Protein AF-A0A5C8V1B6-F1 (afdb_monomer_lite)

Radius of gyration: 29.29 Å; chains: 1; bounding box: 66×51×84 Å

Foldseek 3Di:
DCVVPVDDPVVVVVVVPDPDDDDPPDDPPDDDLCNVVVVVVVVVVVVVPLDLVVVVVVVVVVPRPDDSVVSVVVSQLVPPDDPPPDPDDDDRPPPCPPPPDPDDDQDDPVVLVVLLLDDLVPDDPVSNVSNVVQCVDVLSVLVSVLSNLVVCLLCVQVPDDCPVDQSLVVVVVSLVCQCVVPDVVSVVVSVVCVVCVVVVSCSSPDNDDCVVVVVVVVVVVVCCDVPVDPPPPPDPPPPPDPDDPPPPPDPDDDDDDDDPDDDDDDDDDDDDDDDDDDDDDDD

Sequence (283 aa):
INRETGLARATVRKYAFAASFPRNGMREPQPSMLDPYLGHLHVRLDEGCENATQLWRELQGIGFAGTSKQVHRWLSERRAGLAGTTIRSSPAPTDTRVLTSTASPLASSKQLSWYLLREPEDLGPEAAAVVSRVLQDTEAAKVVDLGRRFCRIVRSHCGQQPSGKSDVPAFDQWLGEAQNCGVRIVESFAASLGQDRDAVRSALTLPWSSGQAEGQITRLKLLKRAMYGRTRCGCKRCSCQIRCAERSEMPVRPATTRPVQCVTSSGDSEQVSASTFATVRVE

Secondary structure (DSSP, 8-state):
-HHHH-S-HHHHHHHHT-SS----PPPP-PPPTTGGGHHHHHHHHHTT---HHHHHHHHHHTT--S-HHHHHHHHHTT-SS--TT-S-PPPP----------S-PPPPHHHHHHHHTS-GGG--HHHHHHHHHHTTSHHHHHHHHHHHHHHHHHHHHHHSS--S--SHHHHHHHHHHHHTSS-HHHHHHHHHHHHTHHHHHHHTT-S--SHHHHHHHHHHHHHHHHHS-------TT-TT-S-----------------------------------------

Structure (mmCIF, N/CA/C/O backbone):
data_AF-A0A5C8V1B6-F1
#
_entry.id   AF-A0A5C8V1B6-F1
#
loop_
_atom_site.group_PDB
_atom_site.id
_atom_site.type_symbol
_atom_site.label_atom_id
_atom_site.label_alt_id
_atom_site.label_comp_id
_atom_site.label_asym_id
_atom_site.label_entity_id
_atom_site.label_seq_id
_atom_site.pdbx_PDB_ins_code
_atom_site.Cartn_x
_atom_site.Cartn_y
_atom_site.Cartn_z
_atom_site.occupancy
_atom_site.B_iso_or_equiv
_atom_site.auth_seq_id
_atom_site.auth_comp_id
_atom_site.auth_asym_id
_atom_site.auth_atom_id
_atom_site.pdbx_PDB_model_num
ATOM 1 N N . ILE A 1 1 ? 16.300 33.764 21.849 1.00 70.38 1 ILE A N 1
ATOM 2 C CA . ILE A 1 1 ? 15.311 32.691 22.158 1.00 70.38 1 ILE A CA 1
ATOM 3 C C . ILE A 1 1 ? 14.353 32.403 20.991 1.00 70.38 1 ILE A C 1
ATOM 5 O O . ILE A 1 1 ? 14.711 31.562 20.195 1.00 70.38 1 ILE A O 1
ATOM 9 N N . ASN A 1 2 ? 13.194 33.063 20.801 1.00 72.00 2 ASN A N 1
ATOM 10 C CA . ASN A 1 2 ? 12.214 32.646 19.759 1.00 72.00 2 ASN A CA 1
ATOM 11 C C . ASN A 1 2 ? 12.777 32.698 18.316 1.00 72.00 2 ASN A C 1
ATOM 13 O O . ASN A 1 2 ? 12.564 31.782 17.533 1.00 72.00 2 ASN A O 1
ATOM 17 N N . ARG A 1 3 ? 13.568 33.729 17.981 1.00 73.06 3 ARG A N 1
ATOM 18 C CA . ARG A 1 3 ? 14.225 33.849 16.662 1.00 73.06 3 ARG A CA 1
ATOM 19 C C . ARG A 1 3 ? 15.339 32.823 16.419 1.00 73.06 3 ARG A C 1
ATOM 21 O O . ARG A 1 3 ? 15.624 32.525 15.272 1.00 73.06 3 ARG A O 1
ATOM 28 N N . GLU A 1 4 ? 15.946 32.295 17.478 1.00 80.62 4 GLU A N 1
ATOM 29 C CA . GLU A 1 4 ? 17.061 31.339 17.388 1.00 80.62 4 GLU A CA 1
ATOM 30 C C . GLU A 1 4 ? 16.576 29.890 17.479 1.00 80.62 4 GLU A C 1
ATOM 32 O O . GLU A 1 4 ? 17.130 29.015 16.830 1.00 80.62 4 GLU A O 1
ATOM 37 N N . THR A 1 5 ? 15.528 29.623 18.268 1.00 80.62 5 THR A N 1
ATOM 38 C CA . THR A 1 5 ? 14.985 28.271 18.459 1.00 80.62 5 THR A CA 1
ATOM 39 C C . THR A 1 5 ? 13.797 27.963 17.552 1.00 80.62 5 THR A C 1
ATOM 41 O O . THR A 1 5 ? 13.408 26.805 17.447 1.00 80.62 5 THR A O 1
ATOM 44 N N . GLY A 1 6 ? 13.171 28.973 16.936 1.00 87.25 6 GLY A N 1
ATOM 45 C CA . GLY A 1 6 ? 11.937 28.813 16.157 1.00 87.25 6 GLY A CA 1
ATOM 46 C C . GLY A 1 6 ? 10.726 28.363 16.989 1.00 87.25 6 GLY A C 1
ATOM 47 O O . GLY A 1 6 ? 9.701 27.977 16.430 1.00 87.25 6 GLY A O 1
ATOM 48 N N . LEU A 1 7 ? 10.833 28.380 18.325 1.00 85.94 7 LEU A N 1
ATOM 49 C CA . LEU A 1 7 ? 9.810 27.894 19.249 1.00 85.94 7 LEU A CA 1
ATOM 50 C C . LEU A 1 7 ? 9.138 29.045 20.000 1.00 85.94 7 LEU A C 1
ATOM 52 O O . LEU A 1 7 ? 9.787 29.964 20.509 1.00 85.94 7 LEU A O 1
ATOM 56 N N . ALA A 1 8 ? 7.819 28.931 20.174 1.00 87.88 8 ALA A N 1
ATOM 57 C CA . ALA A 1 8 ? 7.048 29.854 20.996 1.00 87.88 8 ALA A CA 1
ATOM 58 C C . ALA A 1 8 ? 7.601 29.922 22.433 1.00 87.88 8 ALA A C 1
ATOM 60 O O . ALA A 1 8 ? 7.966 28.907 23.030 1.00 87.88 8 ALA A O 1
ATOM 61 N N . ARG A 1 9 ? 7.597 31.124 23.028 1.00 84.31 9 ARG A N 1
ATOM 62 C CA . ARG A 1 9 ? 8.157 31.385 24.370 1.00 84.31 9 ARG A CA 1
ATOM 63 C C . ARG A 1 9 ? 7.589 30.456 25.455 1.00 84.31 9 ARG A C 1
ATOM 65 O O . ARG A 1 9 ? 8.329 30.046 26.344 1.00 84.31 9 ARG A O 1
ATOM 72 N N . ALA A 1 10 ? 6.305 30.100 25.367 1.00 84.06 10 ALA A N 1
ATOM 73 C CA . ALA A 1 10 ? 5.654 29.168 26.291 1.00 84.06 10 ALA A CA 1
ATOM 74 C C . ALA A 1 10 ? 6.234 27.745 26.202 1.00 84.06 10 ALA A C 1
ATOM 76 O O . ALA A 1 10 ? 6.469 27.110 27.227 1.00 84.06 10 ALA A O 1
ATOM 77 N N . THR A 1 11 ? 6.529 27.272 24.989 1.00 80.81 11 THR A N 1
ATOM 78 C CA . THR A 1 11 ? 7.147 25.962 24.742 1.00 80.81 11 THR A CA 1
ATOM 79 C C . THR A 1 11 ? 8.578 25.924 25.260 1.00 80.81 11 THR A C 1
ATOM 81 O O . THR A 1 11 ? 8.951 24.977 25.944 1.00 80.81 11 THR A O 1
ATOM 84 N N . VAL A 1 12 ? 9.356 26.986 25.014 1.00 84.88 12 VAL A N 1
ATOM 85 C CA . VAL A 1 12 ? 10.729 27.089 25.535 1.00 84.88 12 VAL A CA 1
ATOM 86 C C . VAL A 1 12 ? 10.733 27.062 27.059 1.00 84.88 12 VAL A C 1
ATOM 88 O O . VAL A 1 12 ? 11.503 26.318 27.651 1.00 84.88 12 VAL A O 1
ATOM 91 N N . ARG A 1 13 ? 9.832 27.814 27.704 1.00 85.31 13 ARG A N 1
ATOM 92 C CA . ARG A 1 13 ? 9.698 27.798 29.165 1.00 85.31 13 ARG A CA 1
ATOM 93 C C . ARG A 1 13 ? 9.323 26.403 29.671 1.00 85.31 13 ARG A C 1
ATOM 95 O O . ARG A 1 13 ? 9.957 25.905 30.590 1.00 85.31 13 ARG A O 1
ATOM 102 N N . LYS A 1 14 ? 8.341 25.749 29.043 1.00 82.38 14 LYS A N 1
ATOM 103 C CA . LYS A 1 14 ? 7.918 24.389 29.402 1.00 82.38 14 LYS A CA 1
ATOM 104 C C . LYS A 1 14 ? 9.073 23.386 29.330 1.00 82.38 14 LYS A C 1
ATOM 106 O O . LYS A 1 14 ? 9.179 22.549 30.213 1.00 82.38 14 LYS A O 1
ATOM 111 N N . TYR A 1 15 ? 9.914 23.462 28.299 1.00 84.44 15 TYR A N 1
ATOM 112 C CA . TYR A 1 15 ? 11.038 22.537 28.121 1.00 84.44 15 TYR A CA 1
ATOM 113 C C . TYR A 1 15 ? 12.236 22.874 29.009 1.00 84.44 15 TYR A C 1
ATOM 115 O O . TYR A 1 15 ? 12.863 21.961 29.525 1.00 84.44 15 TYR A O 1
ATOM 123 N N . ALA A 1 16 ? 12.515 24.158 29.251 1.00 85.38 16 ALA A N 1
ATOM 124 C CA . ALA A 1 16 ? 13.599 24.584 30.138 1.00 85.38 16 ALA A CA 1
ATOM 125 C C . ALA A 1 16 ? 13.378 24.158 31.599 1.00 85.38 16 ALA A C 1
ATOM 127 O O . ALA A 1 16 ? 14.337 23.891 32.311 1.00 85.38 16 ALA A O 1
ATOM 128 N N . PHE A 1 17 ? 12.117 24.085 32.036 1.00 84.06 17 PHE A N 1
ATOM 129 C CA . PHE A 1 17 ? 11.743 23.626 33.378 1.00 84.06 17 PHE A CA 1
ATOM 130 C C . PHE A 1 17 ? 11.344 22.142 33.430 1.00 84.06 17 PHE A C 1
ATOM 132 O O . PHE A 1 17 ? 10.923 21.663 34.482 1.00 84.06 17 PHE A O 1
ATOM 139 N N . ALA A 1 18 ? 11.438 21.401 32.321 1.00 81.94 18 ALA A N 1
ATOM 140 C CA . ALA A 1 18 ? 11.137 19.975 32.322 1.00 81.94 18 ALA A CA 1
ATOM 141 C C . ALA A 1 18 ? 12.348 19.189 32.846 1.00 81.94 18 ALA A C 1
ATOM 143 O O . ALA A 1 18 ? 13.419 19.226 32.248 1.00 81.94 18 ALA A O 1
ATOM 144 N N . ALA A 1 19 ? 12.168 18.447 33.942 1.00 79.25 19 ALA A N 1
ATOM 145 C CA . ALA A 1 19 ? 13.216 17.597 34.519 1.00 79.25 19 ALA A CA 1
ATOM 146 C C . ALA A 1 19 ? 13.595 16.399 33.621 1.00 79.25 19 ALA A C 1
ATOM 148 O O . ALA A 1 19 ? 14.639 15.781 33.806 1.00 79.25 19 ALA A O 1
ATOM 149 N N . SER A 1 20 ? 12.748 16.060 32.648 1.00 80.69 20 SER A N 1
ATOM 150 C CA . SER A 1 20 ? 12.964 14.987 31.680 1.00 80.69 20 SER A CA 1
ATOM 151 C C . SER A 1 20 ? 12.339 15.340 30.330 1.00 80.69 20 SER A C 1
ATOM 153 O O . SER A 1 20 ? 11.476 16.218 30.234 1.00 80.69 20 SER A O 1
ATOM 155 N N . PHE A 1 21 ? 12.782 14.663 29.265 1.00 76.12 21 PHE A N 1
ATOM 156 C CA . PHE A 1 21 ? 12.253 14.876 27.920 1.00 76.12 21 PHE A CA 1
ATOM 157 C C . PHE A 1 21 ? 10.736 14.615 27.899 1.00 76.12 21 PHE A C 1
ATOM 159 O O . PHE A 1 21 ? 10.313 13.483 28.161 1.00 76.12 21 PHE A O 1
ATOM 166 N N . PRO A 1 22 ? 9.896 15.616 27.574 1.00 67.50 22 PRO A N 1
ATOM 167 C CA . PRO A 1 22 ? 8.456 15.436 27.564 1.00 67.50 22 PRO A CA 1
ATOM 168 C C . PRO A 1 22 ? 8.070 14.585 26.353 1.00 67.50 22 PRO A C 1
ATOM 170 O O . PRO A 1 22 ? 7.822 15.099 25.261 1.00 67.50 22 PRO A O 1
ATOM 173 N N . ARG A 1 23 ? 8.003 13.263 26.540 1.00 62.62 23 ARG A N 1
ATOM 174 C CA . ARG A 1 23 ? 7.329 12.377 25.589 1.00 62.62 23 ARG A CA 1
ATOM 175 C C . ARG A 1 23 ? 5.891 12.871 25.467 1.00 62.62 23 ARG A C 1
ATOM 177 O O . ARG A 1 23 ? 5.240 13.119 26.481 1.00 62.62 23 ARG A O 1
ATOM 184 N N . ASN A 1 24 ? 5.389 13.018 24.243 1.00 60.06 24 ASN A N 1
ATOM 185 C CA . ASN A 1 24 ? 3.955 13.188 24.040 1.00 60.06 24 ASN A CA 1
ATOM 186 C C . ASN A 1 24 ? 3.280 11.941 24.619 1.00 60.06 24 ASN A C 1
ATOM 188 O O . ASN A 1 24 ? 3.304 10.882 23.994 1.00 60.06 24 ASN A O 1
ATOM 192 N N . GLY A 1 25 ? 2.768 12.049 25.846 1.00 57.28 25 GLY A N 1
ATOM 193 C CA . GLY A 1 25 ? 2.013 10.980 26.477 1.00 57.28 25 GLY A CA 1
ATOM 194 C C . GLY A 1 25 ? 0.832 10.618 25.588 1.00 57.28 25 GLY A C 1
ATOM 195 O O . GLY A 1 25 ? 0.257 11.490 24.924 1.00 57.28 25 GLY A O 1
ATOM 196 N N . MET A 1 26 ? 0.484 9.332 25.553 1.00 52.84 26 MET A N 1
ATOM 197 C CA . MET A 1 26 ? -0.806 8.912 25.020 1.00 52.84 26 MET A CA 1
ATOM 198 C C . MET A 1 26 ? -1.873 9.753 25.711 1.00 52.84 26 MET A C 1
ATOM 200 O O . MET A 1 26 ? -1.951 9.798 26.935 1.00 52.84 26 MET A O 1
ATOM 204 N N . ARG A 1 27 ? -2.631 10.503 24.915 1.00 53.62 27 ARG A N 1
ATOM 205 C CA . ARG A 1 27 ? -3.727 11.308 25.430 1.00 53.62 27 ARG A CA 1
ATOM 206 C C . ARG A 1 27 ? -4.740 10.331 26.007 1.00 53.62 27 ARG A C 1
ATOM 208 O O . ARG A 1 27 ? -5.206 9.468 25.264 1.00 53.62 27 ARG A O 1
ATOM 215 N N . GLU A 1 28 ? -5.039 10.449 27.297 1.00 55.00 28 GLU A N 1
ATOM 216 C CA . GLU A 1 28 ? -6.069 9.610 27.903 1.00 55.00 28 GLU A CA 1
ATOM 217 C C . GLU A 1 28 ? -7.371 9.764 27.103 1.00 55.00 28 GLU A C 1
ATOM 219 O O . GLU A 1 28 ? -7.712 10.901 26.725 1.00 55.00 28 GLU A O 1
ATOM 224 N N . PRO A 1 29 ? -8.057 8.648 26.780 1.00 58.41 29 PRO A N 1
ATOM 225 C CA . PRO A 1 29 ? -9.328 8.690 26.078 1.00 58.41 29 PRO A CA 1
ATOM 226 C C . PRO A 1 29 ? -10.259 9.637 26.826 1.00 58.41 29 PRO A C 1
ATOM 228 O O . PRO A 1 29 ? -10.583 9.422 27.989 1.00 58.41 29 PRO A O 1
ATOM 231 N N . GLN A 1 30 ? -10.631 10.737 26.179 1.00 64.12 30 GLN A N 1
ATOM 232 C CA . GLN A 1 30 ? -11.603 11.645 26.766 1.00 64.12 30 GLN A CA 1
ATOM 233 C C . GLN A 1 30 ? -12.962 10.952 26.773 1.00 64.12 30 GLN A C 1
ATOM 235 O O . GLN A 1 30 ? -13.267 10.265 25.788 1.00 64.12 30 GLN A O 1
ATOM 240 N N . PRO A 1 31 ? -13.770 11.153 27.827 1.00 69.81 31 PRO A N 1
ATOM 241 C CA . PRO A 1 31 ? -15.084 10.552 27.893 1.00 69.81 31 PRO A CA 1
ATOM 242 C C . PRO A 1 31 ? -15.884 10.954 26.654 1.00 69.81 31 PRO A C 1
ATOM 244 O O . PRO A 1 31 ? -15.976 12.133 26.292 1.00 69.81 31 PRO A O 1
ATOM 247 N N . SER A 1 32 ? -16.382 9.957 25.933 1.00 75.25 32 SER A N 1
ATOM 248 C CA . SER A 1 32 ? -17.138 10.172 24.712 1.00 75.25 32 SER A CA 1
ATOM 249 C C . SER A 1 32 ? -18.593 10.493 25.058 1.00 75.25 32 SER A C 1
ATOM 251 O O . SER A 1 32 ? -19.124 10.041 26.067 1.00 75.25 32 SER A O 1
ATOM 253 N N . MET A 1 33 ? -19.298 11.227 24.190 1.00 81.12 33 MET A N 1
ATOM 254 C CA . MET A 1 33 ? -20.746 11.465 24.353 1.00 81.12 33 MET A CA 1
ATOM 255 C C . MET A 1 33 ? -21.577 10.169 24.424 1.00 81.12 33 MET A C 1
ATOM 257 O O . MET A 1 33 ? -22.755 10.216 24.765 1.00 81.12 33 MET A O 1
ATOM 261 N N . LEU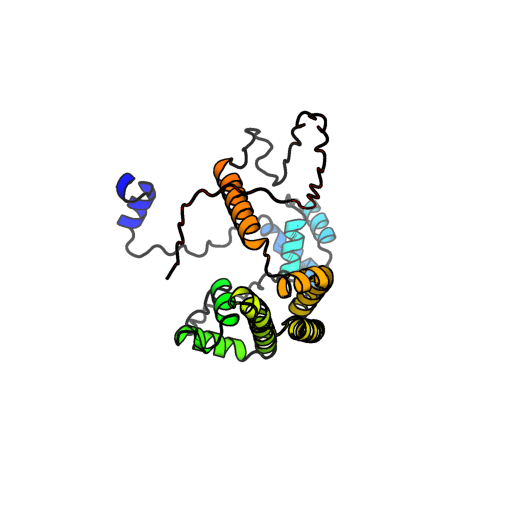 A 1 34 ? -20.987 9.038 24.031 1.00 84.06 34 LEU A N 1
ATOM 262 C CA . LEU A 1 34 ? -21.609 7.722 24.042 1.00 84.06 34 LEU A CA 1
ATOM 263 C C . LEU A 1 34 ? -21.475 7.030 25.410 1.00 84.06 34 LEU A C 1
ATOM 265 O O . LEU A 1 34 ? -22.230 6.102 25.677 1.00 84.06 34 LEU A O 1
ATOM 269 N N . ASP A 1 35 ? -20.555 7.483 26.269 1.00 82.81 35 ASP A N 1
ATOM 270 C CA . ASP A 1 35 ? -20.200 6.817 27.529 1.00 82.81 35 ASP A CA 1
ATOM 271 C C . ASP A 1 35 ? -21.383 6.667 28.499 1.00 82.81 35 ASP A C 1
ATOM 273 O O . ASP A 1 35 ? -21.560 5.568 29.028 1.00 82.81 35 ASP A O 1
ATOM 277 N N . PRO A 1 36 ? -22.264 7.676 28.675 1.00 86.88 36 PRO A N 1
ATOM 278 C CA . PRO A 1 36 ? -23.451 7.534 29.524 1.00 86.88 36 PRO A CA 1
ATOM 279 C C . PRO A 1 36 ? -24.455 6.484 29.026 1.00 86.88 36 PRO A C 1
ATOM 281 O O . PRO A 1 36 ? -25.283 6.009 29.795 1.00 86.88 36 PRO A O 1
ATOM 284 N N . TYR A 1 37 ? -24.391 6.120 27.743 1.00 87.12 37 TYR A N 1
ATOM 285 C CA . TYR A 1 37 ? -25.340 5.225 27.079 1.00 87.12 37 TYR A CA 1
ATOM 286 C C . TYR A 1 37 ? -24.771 3.820 26.833 1.00 87.12 37 TYR A C 1
ATOM 288 O O . TYR A 1 37 ? -25.447 2.970 26.250 1.00 87.12 37 TYR A O 1
ATOM 296 N N . LEU A 1 38 ? -23.536 3.559 27.277 1.00 85.00 38 LEU A N 1
ATOM 297 C CA . LEU A 1 38 ? -22.867 2.270 27.091 1.00 85.00 38 LEU A CA 1
ATOM 298 C C . LEU A 1 38 ? -23.620 1.115 27.752 1.00 85.00 38 LEU A C 1
ATOM 300 O O . LEU A 1 38 ? -23.688 0.047 27.157 1.00 85.00 38 LEU A O 1
ATOM 304 N N . GLY A 1 39 ? -24.233 1.340 28.918 1.00 85.38 39 GLY A N 1
ATOM 305 C CA . GLY A 1 39 ? -25.008 0.309 29.614 1.00 85.38 39 GLY A CA 1
ATOM 306 C C . GLY A 1 39 ? -26.176 -0.219 28.775 1.00 85.38 39 GLY A C 1
ATOM 307 O O . GLY A 1 39 ? -26.320 -1.427 28.622 1.00 85.38 39 GLY A O 1
ATOM 308 N N . HIS A 1 40 ? -26.951 0.677 28.147 1.00 86.25 40 HIS A N 1
ATOM 309 C CA . HIS A 1 40 ? -28.041 0.287 27.236 1.00 86.25 40 HIS A CA 1
ATOM 310 C C . HIS A 1 40 ? -27.509 -0.482 26.026 1.00 86.25 40 HIS A C 1
ATOM 312 O O . HIS A 1 40 ? -28.057 -1.506 25.631 1.00 86.25 40 HIS A O 1
ATOM 318 N N . LEU A 1 41 ? -26.406 -0.006 25.448 1.00 87.31 41 LEU A N 1
ATOM 319 C CA . LEU A 1 41 ? -25.795 -0.645 24.288 1.00 87.31 41 LEU A CA 1
ATOM 320 C C . LEU A 1 41 ? -25.235 -2.041 24.594 1.00 87.31 41 LEU A C 1
ATOM 322 O O . LEU A 1 41 ? -25.313 -2.908 23.729 1.00 87.31 41 LEU A O 1
ATOM 326 N N . HIS A 1 42 ? -24.682 -2.266 25.790 1.00 87.50 42 HIS A N 1
ATOM 327 C CA . HIS A 1 42 ? -24.212 -3.588 26.218 1.00 87.50 42 HIS A CA 1
ATOM 328 C C . HIS A 1 42 ? -25.367 -4.569 26.380 1.00 87.50 42 HIS A C 1
ATOM 330 O O . HIS A 1 42 ? -25.314 -5.633 25.778 1.00 87.50 42 HIS A O 1
ATOM 336 N N . VAL A 1 43 ? -26.446 -4.174 27.062 1.00 88.19 43 VAL A N 1
ATOM 337 C CA . VAL A 1 43 ? -27.638 -5.027 27.219 1.00 88.19 43 VAL A CA 1
ATOM 338 C C . VAL A 1 43 ? -28.206 -5.440 25.859 1.00 88.19 43 VAL A C 1
ATOM 340 O O . VAL A 1 43 ? -28.455 -6.615 25.616 1.00 88.19 43 VAL A O 1
ATOM 343 N N . ARG A 1 44 ? -28.340 -4.496 24.919 1.00 87.38 44 ARG A N 1
ATOM 344 C CA . ARG A 1 44 ? -28.862 -4.800 23.576 1.00 87.38 44 ARG A CA 1
ATOM 345 C C . ARG A 1 44 ? -27.915 -5.675 22.752 1.00 87.38 44 ARG A C 1
ATOM 347 O O . ARG A 1 44 ? -28.378 -6.432 21.900 1.00 87.38 44 ARG A O 1
ATOM 354 N N . LEU A 1 45 ? -26.605 -5.571 22.976 1.00 85.25 45 LEU A N 1
ATOM 355 C CA . LEU A 1 45 ? -25.621 -6.438 22.332 1.00 85.25 45 LEU A CA 1
ATOM 356 C C . LEU A 1 45 ? -25.710 -7.872 22.872 1.00 85.25 45 LEU A C 1
ATOM 358 O O . LEU A 1 45 ? -25.674 -8.805 22.074 1.00 85.25 45 LEU A O 1
ATOM 362 N N . ASP A 1 46 ? -25.898 -8.033 24.183 1.00 82.50 46 ASP A N 1
ATOM 363 C CA . ASP A 1 46 ? -26.094 -9.338 24.829 1.00 82.50 46 ASP A CA 1
ATOM 364 C C . ASP A 1 46 ? -27.418 -9.997 24.393 1.00 82.50 46 ASP A C 1
ATOM 366 O O . ASP A 1 46 ? -27.499 -11.215 24.254 1.00 82.50 46 ASP A O 1
ATOM 370 N N . GLU A 1 47 ? -28.436 -9.194 24.070 1.00 86.38 47 GLU A N 1
ATOM 371 C CA . GLU A 1 47 ? -29.686 -9.635 23.430 1.00 86.38 47 GLU A CA 1
ATOM 372 C C . GLU A 1 47 ? -29.535 -9.969 21.928 1.00 86.38 47 GLU A C 1
ATOM 374 O O . GLU A 1 47 ? -30.503 -10.370 21.279 1.00 86.38 47 GLU A O 1
ATOM 379 N N . GLY A 1 48 ? -28.343 -9.795 21.343 1.00 81.44 48 GLY A N 1
ATOM 380 C CA . GLY A 1 48 ? -28.051 -10.121 19.942 1.00 81.44 48 GLY A CA 1
ATOM 381 C C . GLY A 1 48 ? -28.424 -9.036 18.924 1.00 81.44 48 GLY A C 1
ATOM 382 O O . GLY A 1 48 ? -28.499 -9.305 17.722 1.00 81.44 48 GLY A O 1
ATOM 383 N N . CYS A 1 49 ? -28.662 -7.792 19.349 1.00 78.31 49 CYS A N 1
ATOM 384 C CA . CYS A 1 49 ? -28.983 -6.703 18.425 1.00 78.31 49 CYS A CA 1
ATOM 385 C C . CYS A 1 49 ? -27.729 -6.172 17.707 1.00 78.31 49 CYS A C 1
ATOM 387 O O . CYS A 1 49 ? -27.033 -5.283 18.193 1.00 78.31 49 CYS A O 1
ATOM 389 N N . GLU A 1 50 ? -27.480 -6.640 16.481 1.00 77.25 50 GLU A N 1
ATOM 390 C CA . GLU A 1 50 ? -26.336 -6.199 15.658 1.00 77.25 50 GLU A CA 1
ATOM 391 C C . GLU A 1 50 ? -26.646 -5.025 14.703 1.00 77.25 50 GLU A C 1
ATOM 393 O O . GLU A 1 50 ? -25.792 -4.581 13.915 1.00 77.25 50 GLU A O 1
ATOM 398 N N . ASN A 1 51 ? -27.873 -4.496 14.742 1.00 85.75 51 ASN A N 1
ATOM 399 C CA . ASN A 1 51 ? -28.300 -3.403 13.873 1.00 85.75 51 ASN A CA 1
ATOM 400 C C . ASN A 1 51 ? -28.000 -2.030 14.496 1.00 85.75 51 ASN A C 1
ATOM 402 O O . ASN A 1 51 ? -28.769 -1.480 15.284 1.00 85.75 51 ASN A O 1
ATOM 406 N N . ALA A 1 52 ? -26.894 -1.420 14.072 1.00 85.44 52 ALA A N 1
ATOM 407 C CA . ALA A 1 52 ? -26.447 -0.131 14.598 1.00 85.44 52 ALA A CA 1
ATOM 408 C C . ALA A 1 52 ? -27.399 1.050 14.300 1.00 85.44 52 ALA A C 1
ATOM 410 O O . ALA A 1 52 ? -27.391 2.040 15.033 1.00 85.44 52 ALA A O 1
ATOM 411 N N . THR A 1 53 ? -28.234 0.971 13.255 1.00 87.19 53 THR A N 1
ATOM 412 C CA . THR A 1 53 ? -29.236 2.019 12.975 1.00 87.19 53 THR A CA 1
ATOM 413 C C . THR A 1 53 ? -30.404 1.937 13.952 1.00 87.19 53 THR A C 1
ATOM 415 O O . THR A 1 53 ? -30.912 2.970 14.386 1.00 87.19 53 THR A O 1
ATOM 418 N N . GLN A 1 54 ? -30.803 0.722 14.326 1.00 88.31 54 GLN A N 1
ATOM 419 C CA . GLN A 1 54 ? -31.833 0.491 15.333 1.00 88.31 54 GLN A CA 1
ATOM 420 C C . GLN A 1 54 ? -31.375 0.987 16.710 1.00 88.31 54 GLN A C 1
ATOM 422 O O . GLN A 1 54 ? -32.063 1.811 17.309 1.00 88.31 54 GLN A O 1
ATOM 427 N N . LEU A 1 55 ? -30.166 0.606 17.138 1.00 88.88 55 LEU A N 1
ATOM 428 C CA . LEU A 1 55 ? -29.568 1.075 18.394 1.00 88.88 55 LEU A CA 1
ATOM 429 C C . LEU A 1 55 ? -29.475 2.605 18.457 1.00 88.88 55 LEU A C 1
ATOM 431 O O . LEU A 1 55 ? -29.759 3.208 19.484 1.00 88.88 55 LEU A O 1
ATOM 435 N N . TRP A 1 56 ? -29.129 3.265 17.347 1.00 91.31 56 TRP A N 1
ATOM 436 C CA . TRP A 1 56 ? -29.087 4.727 17.309 1.00 91.31 56 TRP A CA 1
ATOM 437 C C . TRP A 1 56 ? -30.466 5.377 17.507 1.00 91.31 56 TRP A C 1
ATOM 439 O O . TRP A 1 56 ? -30.550 6.382 18.208 1.00 91.31 56 TRP A O 1
ATOM 449 N N . ARG A 1 57 ? -31.545 4.818 16.937 1.00 89.44 57 ARG A N 1
ATOM 450 C CA . ARG A 1 57 ? -32.909 5.343 17.148 1.00 89.44 57 ARG A CA 1
ATOM 451 C C . ARG A 1 57 ? -33.377 5.154 18.589 1.00 89.44 57 ARG A C 1
ATOM 453 O O . ARG A 1 57 ? -33.984 6.061 19.145 1.00 89.44 57 ARG A O 1
ATOM 460 N N . GLU A 1 58 ? -33.063 4.011 19.191 1.00 89.94 58 GLU A N 1
ATOM 461 C CA . GLU A 1 58 ? -33.354 3.747 20.604 1.00 89.94 58 GLU A CA 1
ATOM 462 C C . GLU A 1 58 ? -32.622 4.746 21.505 1.00 89.94 58 GLU A C 1
ATOM 464 O O . GLU A 1 58 ? -33.237 5.387 22.353 1.00 89.94 58 GLU A O 1
ATOM 469 N N . LEU A 1 59 ? -31.332 4.976 21.247 1.00 90.12 59 LEU A N 1
ATOM 470 C CA . LEU A 1 59 ? -30.549 5.969 21.976 1.00 90.12 59 LEU A CA 1
ATOM 471 C C . LEU A 1 59 ? -31.086 7.394 21.807 1.00 90.12 59 LEU A C 1
ATOM 473 O O . LEU A 1 59 ? -31.102 8.152 22.774 1.00 90.12 59 LEU A O 1
ATOM 477 N N . GLN A 1 60 ? -31.545 7.768 20.609 1.00 89.75 60 GLN A N 1
ATOM 478 C CA . GLN A 1 60 ? -32.200 9.063 20.383 1.00 89.75 60 GLN A CA 1
ATOM 479 C C . GLN A 1 60 ? -33.458 9.215 21.250 1.00 89.75 60 GLN A C 1
ATOM 481 O O . GLN A 1 60 ? -33.670 10.285 21.814 1.00 89.75 60 GLN A O 1
ATOM 486 N N . GLY A 1 61 ? -34.238 8.143 21.432 1.00 86.81 61 GLY A N 1
ATOM 487 C CA . GLY A 1 61 ? -35.391 8.127 22.341 1.00 86.81 61 GLY A CA 1
ATOM 488 C C . GLY A 1 61 ? -35.024 8.323 23.818 1.00 86.81 61 GLY A C 1
ATOM 489 O O . GLY A 1 61 ? -35.809 8.895 24.567 1.00 86.81 61 GLY A O 1
ATOM 490 N N . ILE A 1 62 ? -33.816 7.917 24.222 1.00 87.62 62 ILE A N 1
ATOM 491 C CA . ILE A 1 62 ? -33.280 8.062 25.591 1.00 87.62 62 ILE A CA 1
ATOM 492 C C . ILE A 1 62 ? -32.571 9.428 25.781 1.00 87.62 62 ILE A C 1
ATOM 494 O O . ILE A 1 62 ? -32.150 9.771 26.882 1.00 87.62 62 ILE A O 1
ATOM 498 N N . GLY A 1 63 ? -32.465 10.250 24.727 1.00 87.75 63 GLY A N 1
ATOM 499 C CA . GLY A 1 63 ? -31.879 11.598 24.787 1.00 87.75 63 GLY A CA 1
ATOM 500 C C . GLY A 1 63 ? -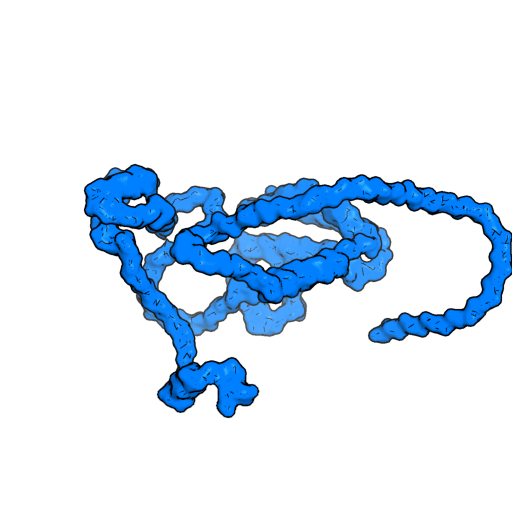30.448 11.715 24.248 1.00 87.75 63 GLY A C 1
ATOM 501 O O . GLY A 1 63 ? -29.785 12.735 24.448 1.00 87.75 63 GLY A O 1
ATOM 502 N N . PHE A 1 64 ? -29.946 10.709 23.530 1.00 88.56 64 PHE A N 1
ATOM 503 C CA . PHE A 1 64 ? -28.628 10.775 22.901 1.00 88.56 64 PHE A CA 1
ATOM 504 C C . PHE A 1 64 ? -28.607 11.773 21.735 1.00 88.56 64 PHE A C 1
ATOM 506 O O . PHE A 1 64 ? -29.162 11.508 20.676 1.00 88.56 64 PHE A O 1
ATOM 513 N N . ALA A 1 65 ? -27.874 12.880 21.873 1.00 85.00 65 ALA A N 1
ATOM 514 C CA . ALA A 1 65 ? -27.729 13.904 20.827 1.00 85.00 65 ALA A CA 1
ATOM 515 C C . ALA A 1 65 ? -26.647 13.594 19.763 1.00 85.00 65 ALA A C 1
ATOM 517 O O . ALA A 1 65 ? -26.295 14.455 18.955 1.00 85.00 65 ALA A O 1
ATOM 518 N N . GLY A 1 66 ? -26.057 12.395 19.775 1.00 84.88 66 GLY A N 1
ATOM 519 C CA . GLY A 1 66 ? -24.956 12.042 18.880 1.00 84.88 66 GLY A CA 1
ATOM 520 C C . GLY A 1 66 ? -25.381 11.468 17.523 1.00 84.88 66 GLY A C 1
ATOM 521 O O . GLY A 1 66 ? -26.546 11.190 17.238 1.00 84.88 66 GLY A O 1
ATOM 522 N N . THR A 1 67 ? -24.395 11.272 16.646 1.00 86.31 67 THR A N 1
ATOM 523 C CA . THR A 1 67 ? -24.599 10.804 15.265 1.00 86.31 67 THR A CA 1
ATOM 524 C C . THR A 1 67 ? -24.609 9.276 15.183 1.00 86.31 67 THR A C 1
ATOM 526 O O . THR A 1 67 ? -23.796 8.619 15.830 1.00 86.31 67 THR A O 1
ATOM 529 N N . SER A 1 68 ? -25.408 8.708 14.271 1.00 85.06 68 SER A N 1
ATOM 530 C CA . SER A 1 68 ? -25.414 7.267 13.941 1.00 85.06 68 SER A CA 1
ATOM 531 C C . SER A 1 68 ? -24.009 6.681 13.699 1.00 85.06 68 SER A C 1
ATOM 533 O O . SER A 1 68 ? -23.708 5.568 14.125 1.00 85.06 68 SER A O 1
ATOM 535 N N . LYS A 1 69 ? -23.085 7.466 13.124 1.00 82.56 69 LYS A N 1
ATOM 536 C CA . LYS A 1 69 ? -21.676 7.079 12.932 1.00 82.56 69 LYS A CA 1
ATOM 537 C C . LYS A 1 69 ? -20.953 6.688 14.226 1.00 82.56 69 LYS A C 1
ATOM 539 O O . LYS A 1 69 ? -20.069 5.839 14.173 1.00 82.56 69 LYS A O 1
ATOM 544 N N . GLN A 1 70 ? -21.285 7.305 15.362 1.00 84.06 70 GLN A N 1
ATOM 545 C CA . GLN A 1 70 ? -20.660 6.986 16.651 1.00 84.06 70 GLN A CA 1
ATOM 546 C C . GLN A 1 70 ? -21.074 5.588 17.123 1.00 84.06 70 GLN A C 1
ATOM 548 O O . GLN A 1 70 ? -20.208 4.822 17.534 1.00 84.06 70 GLN A O 1
ATOM 553 N N . VAL A 1 71 ? -22.355 5.241 16.963 1.00 86.00 71 VAL A N 1
ATOM 554 C CA . VAL A 1 71 ? -22.906 3.913 17.276 1.00 86.00 71 VAL A CA 1
ATOM 555 C C . VAL A 1 71 ? -22.383 2.862 16.295 1.00 86.00 71 VAL A C 1
ATOM 557 O O . VAL A 1 71 ? -21.950 1.798 16.715 1.00 86.00 71 VAL A O 1
ATOM 560 N N . HIS A 1 72 ? -22.328 3.180 14.994 1.00 85.12 72 HIS A N 1
ATOM 561 C CA . HIS A 1 72 ? -21.723 2.307 13.979 1.00 85.12 72 HIS A CA 1
ATOM 562 C C . HIS A 1 72 ? -20.268 1.970 14.306 1.00 85.12 72 HIS A C 1
ATOM 564 O O . HIS A 1 72 ? -19.884 0.808 14.238 1.00 85.12 72 HIS A O 1
ATOM 570 N N . ARG A 1 73 ? -19.463 2.979 14.663 1.00 83.81 73 ARG A N 1
ATOM 571 C CA . ARG A 1 73 ? -18.065 2.779 15.050 1.00 83.81 73 ARG A CA 1
ATOM 572 C C . ARG A 1 73 ? -17.959 1.909 16.305 1.00 83.81 73 ARG A C 1
ATOM 574 O O . ARG A 1 73 ? -17.243 0.916 16.274 1.00 83.81 73 ARG A O 1
ATOM 581 N N . TRP A 1 74 ? -18.719 2.241 17.351 1.00 86.12 74 TRP A N 1
ATOM 582 C CA . TRP A 1 74 ? -18.744 1.478 18.602 1.00 86.12 74 TRP A CA 1
ATOM 583 C C . TRP A 1 74 ? -19.121 0.006 18.383 1.00 86.12 74 TRP A C 1
ATOM 585 O O . TRP A 1 74 ? -18.458 -0.886 18.902 1.00 86.12 74 TRP A O 1
ATOM 595 N N . LEU A 1 75 ? -20.140 -0.254 17.558 1.00 86.88 75 LEU A N 1
ATOM 596 C CA . LEU A 1 75 ? -20.566 -1.612 17.235 1.00 86.88 75 LEU A CA 1
ATOM 597 C C . LEU A 1 75 ? -19.521 -2.333 16.369 1.00 86.88 75 LEU A C 1
ATOM 599 O O . LEU A 1 75 ? -19.239 -3.503 16.594 1.00 86.88 75 LEU A O 1
ATOM 603 N N . SER A 1 76 ? -18.911 -1.642 15.397 1.00 77.00 76 SER A N 1
ATOM 604 C CA . SER A 1 76 ? -17.898 -2.234 14.510 1.00 77.00 76 SER A CA 1
ATOM 605 C C . SER A 1 76 ? -16.639 -2.693 15.245 1.00 77.00 76 SER A C 1
ATOM 607 O O . SER A 1 76 ? -16.053 -3.695 14.857 1.00 77.00 76 SER A O 1
ATOM 609 N N . GLU A 1 77 ? -16.255 -2.006 16.323 1.00 74.44 77 GLU A N 1
ATOM 610 C CA . GLU A 1 77 ? -15.117 -2.376 17.175 1.00 74.44 77 GLU A CA 1
ATOM 611 C C . GLU A 1 77 ? -15.400 -3.621 18.035 1.00 74.44 77 GLU A C 1
ATOM 613 O O . GLU A 1 77 ? -14.469 -4.226 18.560 1.00 74.44 77 GLU A O 1
ATOM 618 N N . ARG A 1 78 ? -16.676 -4.001 18.184 1.00 75.38 78 ARG A N 1
ATOM 619 C CA . ARG A 1 78 ? -17.150 -5.076 19.073 1.00 75.38 78 ARG A CA 1
ATOM 620 C C . ARG A 1 78 ? -17.764 -6.266 18.340 1.00 75.38 78 ARG A C 1
ATOM 622 O O . ARG A 1 78 ? -18.116 -7.253 18.977 1.00 75.38 78 ARG A O 1
ATOM 629 N N . ARG A 1 79 ? -17.882 -6.206 17.013 1.00 73.06 79 ARG A N 1
ATOM 630 C CA . ARG A 1 79 ? -18.258 -7.369 16.203 1.00 73.06 79 ARG A CA 1
ATOM 631 C C . ARG A 1 79 ? -17.103 -8.368 16.215 1.00 73.06 79 ARG A C 1
ATOM 633 O O . ARG A 1 79 ? -16.057 -8.108 15.629 1.00 73.06 79 ARG A O 1
ATOM 640 N N . ALA A 1 80 ? -17.315 -9.514 16.862 1.00 56.59 80 ALA A N 1
ATOM 641 C CA . ALA A 1 80 ? -16.376 -10.637 16.848 1.00 56.59 80 ALA A CA 1
ATOM 642 C C . ALA A 1 80 ? -16.235 -11.259 15.441 1.00 56.59 80 ALA A C 1
ATOM 644 O O . ALA A 1 80 ? -15.194 -11.817 15.104 1.00 56.59 80 ALA A O 1
ATOM 645 N N . GLY A 1 81 ? -17.259 -11.112 14.593 1.00 50.94 81 GLY A N 1
ATOM 646 C CA . GLY A 1 81 ? -17.222 -11.484 13.183 1.00 50.94 81 GLY A CA 1
ATOM 647 C C . GLY A 1 81 ? -16.715 -10.339 12.312 1.00 50.94 81 GLY A C 1
ATOM 648 O O . GLY A 1 81 ? -17.469 -9.430 11.956 1.00 50.94 81 GLY A O 1
ATOM 649 N N . LEU A 1 82 ? -15.441 -10.392 11.926 1.00 43.22 82 LEU A N 1
ATOM 650 C CA . LEU A 1 82 ? -14.927 -9.587 10.823 1.00 43.22 82 LEU A CA 1
ATOM 651 C C . LEU A 1 82 ? -15.694 -9.962 9.549 1.00 43.22 82 LEU A C 1
ATOM 653 O O . LEU A 1 82 ? -15.556 -11.069 9.033 1.00 43.22 82 LEU A O 1
ATOM 657 N N . ALA A 1 83 ? -16.463 -9.031 8.986 1.00 44.97 83 ALA A N 1
ATOM 658 C CA . ALA A 1 83 ? -16.815 -9.143 7.578 1.00 44.97 83 ALA A CA 1
ATOM 659 C C . ALA A 1 83 ? -15.505 -9.071 6.776 1.00 44.97 83 ALA A C 1
ATOM 661 O O . ALA A 1 83 ? -14.798 -8.060 6.858 1.00 44.97 83 ALA A O 1
ATOM 662 N N . GLY A 1 84 ? -15.199 -10.111 5.991 1.00 52.16 84 GLY A N 1
ATOM 663 C CA . GLY A 1 84 ? -13.985 -10.239 5.162 1.00 52.16 84 GLY A CA 1
ATOM 664 C C . GLY A 1 84 ? -13.799 -9.162 4.077 1.00 52.16 84 GLY A C 1
ATOM 665 O O . GLY A 1 84 ? -12.937 -9.287 3.213 1.00 52.16 84 GLY A O 1
ATOM 666 N N . THR A 1 85 ? -14.620 -8.112 4.103 1.00 45.19 85 THR A N 1
ATOM 667 C CA . THR A 1 85 ? -14.640 -6.936 3.225 1.00 45.19 85 THR A CA 1
ATOM 668 C C . THR A 1 85 ? -14.159 -5.648 3.907 1.00 45.19 85 THR A C 1
ATOM 670 O O . THR A 1 85 ? -14.082 -4.607 3.253 1.00 45.19 85 THR A O 1
ATOM 673 N N . THR A 1 86 ? -13.821 -5.662 5.202 1.00 37.94 86 THR A N 1
ATOM 674 C CA . THR A 1 86 ? -13.432 -4.435 5.921 1.00 37.94 86 THR A CA 1
ATOM 675 C C . THR A 1 86 ? -11.941 -4.125 5.750 1.00 37.94 86 THR A C 1
ATOM 677 O O . THR A 1 86 ? -11.087 -4.720 6.391 1.00 37.94 86 THR A O 1
ATOM 680 N N . ILE A 1 87 ? -11.633 -3.124 4.920 1.00 49.56 87 ILE A N 1
ATOM 681 C CA . ILE A 1 87 ? -10.267 -2.660 4.579 1.00 49.56 87 ILE A CA 1
ATOM 682 C C . ILE A 1 87 ? -9.576 -1.904 5.743 1.00 49.56 87 ILE A C 1
ATOM 684 O O . ILE A 1 87 ? -8.397 -1.563 5.673 1.00 49.56 87 ILE A O 1
ATOM 688 N N . ARG A 1 88 ? -10.277 -1.637 6.853 1.00 39.88 88 ARG A N 1
ATOM 689 C CA . ARG A 1 88 ? -9.695 -1.025 8.058 1.00 39.88 88 ARG A CA 1
ATOM 690 C C . ARG A 1 88 ? -10.035 -1.822 9.306 1.00 39.88 88 ARG A C 1
ATOM 692 O O . ARG A 1 88 ? -11.119 -1.663 9.860 1.00 39.88 88 ARG A O 1
ATOM 699 N N . SER A 1 89 ? -9.060 -2.573 9.797 1.00 40.25 89 SER A N 1
ATOM 700 C CA . SER A 1 89 ? -9.035 -3.020 11.184 1.00 40.25 89 SER A CA 1
ATOM 701 C C . SER A 1 89 ? -8.852 -1.797 12.087 1.00 40.25 89 SER A C 1
ATOM 703 O O . SER A 1 89 ? -7.828 -1.113 12.019 1.00 40.25 89 SER A O 1
ATOM 705 N N . SER A 1 90 ? -9.839 -1.491 12.925 1.00 43.72 90 SER A N 1
ATOM 706 C CA . SER A 1 90 ? -9.525 -0.855 14.204 1.00 43.72 90 SER A CA 1
ATOM 707 C C . SER A 1 90 ? -8.949 -1.962 15.087 1.00 43.72 90 SER A C 1
ATOM 709 O O . SER A 1 90 ? -9.568 -3.025 15.156 1.00 43.72 90 SER A O 1
ATOM 711 N N . PRO A 1 91 ? -7.774 -1.788 15.713 1.00 42.75 91 PRO A N 1
ATOM 712 C CA . PRO A 1 91 ? -7.325 -2.759 16.698 1.00 42.75 91 PRO A CA 1
ATOM 713 C C . PRO A 1 91 ? -8.393 -2.843 17.793 1.00 42.75 91 PRO A C 1
ATOM 715 O O . PRO A 1 91 ? -8.922 -1.813 18.220 1.00 42.75 91 PRO A O 1
ATOM 718 N N . ALA A 1 92 ? -8.733 -4.068 18.199 1.00 42.91 92 ALA A N 1
ATOM 719 C CA . ALA A 1 92 ? -9.581 -4.312 19.357 1.00 42.91 92 ALA A CA 1
ATOM 720 C C . ALA A 1 92 ? -9.057 -3.502 20.561 1.00 42.91 92 ALA A C 1
ATOM 722 O O . ALA A 1 92 ? -7.843 -3.271 20.648 1.00 42.91 92 ALA A O 1
ATOM 723 N N . PRO A 1 93 ? -9.918 -3.068 21.499 1.00 40.81 93 PRO A N 1
ATOM 724 C CA . PRO A 1 93 ? -9.450 -2.547 22.771 1.00 40.81 93 PRO A CA 1
ATOM 725 C C . PRO A 1 93 ? -8.855 -3.723 23.553 1.00 40.81 93 PRO A C 1
ATOM 727 O O . PRO A 1 93 ? -9.524 -4.356 24.363 1.00 40.81 93 PRO A O 1
ATOM 730 N N . THR A 1 94 ? -7.604 -4.069 23.256 1.00 41.22 94 THR A N 1
ATOM 731 C CA . THR A 1 94 ? -6.834 -4.987 24.082 1.00 41.22 94 THR A CA 1
ATOM 732 C C . THR A 1 94 ? -6.574 -4.257 25.383 1.00 41.22 94 THR A C 1
ATOM 734 O O . THR A 1 94 ? -5.850 -3.256 25.417 1.00 41.22 94 THR A O 1
ATOM 737 N N . ASP A 1 95 ? -7.215 -4.758 26.432 1.00 36.06 95 ASP A N 1
ATOM 738 C CA . ASP A 1 95 ? -6.983 -4.398 27.818 1.00 36.06 95 ASP A CA 1
ATOM 739 C C . ASP A 1 95 ? -5.470 -4.306 28.034 1.00 36.06 95 ASP A C 1
ATOM 741 O O . ASP A 1 95 ? -4.740 -5.298 27.937 1.00 36.06 95 ASP A O 1
ATOM 745 N N . THR A 1 96 ? -4.959 -3.083 28.175 1.00 42.09 96 THR A N 1
ATOM 746 C CA . THR A 1 96 ? -3.519 -2.827 28.167 1.00 42.09 96 THR A CA 1
ATOM 747 C C . THR A 1 96 ? -2.976 -3.130 29.552 1.00 42.09 96 THR A C 1
ATOM 749 O O . THR A 1 96 ? -2.518 -2.252 30.279 1.00 42.09 96 THR A O 1
ATOM 752 N N . ARG A 1 97 ? -3.022 -4.406 29.941 1.00 38.66 97 ARG A N 1
ATOM 753 C CA . ARG A 1 97 ? -2.178 -4.899 31.016 1.00 38.66 97 ARG A CA 1
ATOM 754 C C . ARG A 1 97 ? -0.759 -4.837 30.471 1.00 38.66 97 ARG A C 1
ATOM 756 O O . ARG A 1 97 ? -0.373 -5.632 29.618 1.00 38.66 97 ARG A O 1
ATOM 763 N N . VAL A 1 98 ? -0.036 -3.807 30.907 1.00 40.62 98 VAL A N 1
ATOM 764 C CA . VAL A 1 98 ? 1.373 -3.551 30.610 1.00 40.62 98 VAL A CA 1
ATOM 765 C C . VAL A 1 98 ? 2.180 -4.767 31.061 1.00 40.62 98 VAL A C 1
ATOM 767 O O . VAL A 1 98 ? 2.679 -4.836 32.178 1.00 40.62 98 VAL A O 1
ATOM 770 N N . LEU A 1 99 ? 2.281 -5.759 30.184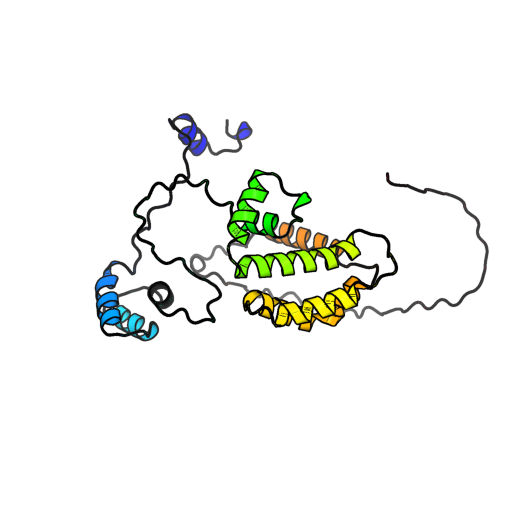 1.00 39.53 99 LEU A N 1
ATOM 771 C CA . LEU A 1 99 ? 3.390 -6.685 30.186 1.00 39.53 99 LEU A CA 1
ATOM 772 C C . LEU A 1 99 ? 4.529 -5.905 29.545 1.00 39.53 99 LEU A C 1
ATOM 774 O O . LEU A 1 99 ? 4.496 -5.585 28.356 1.00 39.53 99 LEU A O 1
ATOM 778 N N . THR A 1 100 ? 5.499 -5.528 30.368 1.00 39.00 100 THR A N 1
ATOM 779 C CA . THR A 1 100 ? 6.799 -5.012 29.950 1.00 39.00 100 THR A CA 1
ATOM 780 C C . THR A 1 100 ? 7.466 -6.048 29.051 1.00 39.00 100 THR A C 1
ATOM 782 O O . THR A 1 100 ? 8.229 -6.895 29.509 1.00 39.00 100 THR A O 1
ATOM 785 N N . SER A 1 101 ? 7.127 -6.024 27.763 1.00 42.03 101 SER A N 1
ATOM 786 C CA . SER A 1 101 ? 7.831 -6.790 26.750 1.00 42.03 101 SER A CA 1
ATOM 787 C C . SER A 1 101 ? 9.184 -6.123 26.550 1.00 42.03 101 SER A C 1
ATOM 789 O O . SER A 1 101 ? 9.275 -4.995 26.072 1.00 42.03 101 SER A O 1
ATOM 791 N N . THR A 1 102 ? 10.237 -6.828 26.944 1.00 44.12 102 THR A N 1
ATOM 792 C CA . THR A 1 102 ? 11.644 -6.495 26.692 1.00 44.12 102 THR A CA 1
ATOM 793 C C . THR A 1 102 ? 12.031 -6.649 25.217 1.00 44.12 102 THR A C 1
ATOM 795 O O . THR A 1 102 ? 13.197 -6.495 24.865 1.00 44.12 102 THR A O 1
ATOM 798 N N . ALA A 1 103 ? 11.076 -6.953 24.332 1.00 52.69 103 ALA A N 1
ATOM 799 C CA . ALA A 1 103 ? 11.317 -7.013 22.904 1.00 52.69 103 ALA A CA 1
ATOM 800 C C . ALA A 1 103 ? 11.465 -5.594 22.347 1.00 52.69 103 ALA A C 1
ATOM 802 O O . ALA A 1 103 ? 10.564 -4.766 22.495 1.00 52.69 103 ALA A O 1
ATOM 803 N N . SER A 1 104 ? 12.590 -5.333 21.676 1.00 56.41 104 SER A N 1
ATOM 804 C CA . SER A 1 104 ? 12.797 -4.109 20.904 1.00 56.41 104 SER A CA 1
ATOM 805 C C . SER A 1 104 ? 11.546 -3.803 20.073 1.00 56.41 104 SER A C 1
ATOM 807 O O . SER A 1 104 ? 11.036 -4.704 19.394 1.00 56.41 104 SER A O 1
ATOM 809 N N . PRO A 1 105 ? 11.010 -2.573 20.149 1.00 65.00 105 PRO A N 1
ATOM 810 C CA . PRO A 1 105 ? 9.772 -2.232 19.470 1.00 65.00 105 PRO A CA 1
ATOM 811 C C . PRO A 1 105 ? 9.937 -2.466 17.968 1.00 65.00 105 PRO A C 1
ATOM 813 O O . PRO A 1 105 ? 10.932 -2.050 17.375 1.00 65.00 105 PRO A O 1
ATOM 816 N N . LEU A 1 106 ? 8.959 -3.137 17.353 1.00 66.25 106 LEU A N 1
ATOM 817 C CA . LEU A 1 106 ? 8.910 -3.276 15.899 1.00 66.25 106 LEU A CA 1
ATOM 818 C C . LEU A 1 106 ? 8.973 -1.883 15.256 1.00 66.25 106 LEU A C 1
ATOM 820 O O . LEU A 1 106 ? 8.378 -0.925 15.759 1.00 66.25 106 LEU A O 1
ATOM 824 N N . ALA A 1 107 ? 9.700 -1.778 14.143 1.00 76.62 107 ALA A N 1
ATOM 825 C CA . ALA A 1 107 ? 9.814 -0.531 13.399 1.00 76.62 107 ALA A CA 1
ATOM 826 C C . ALA A 1 107 ? 8.429 -0.019 12.958 1.00 76.62 107 ALA A C 1
ATOM 828 O O . ALA A 1 107 ? 7.465 -0.780 12.842 1.00 76.62 107 ALA A O 1
ATOM 829 N N . SER A 1 108 ? 8.322 1.285 12.681 1.00 85.44 108 SER A N 1
ATOM 830 C CA . SER A 1 108 ? 7.080 1.870 12.161 1.00 85.44 108 SER A CA 1
ATOM 831 C C . SER A 1 108 ? 6.596 1.111 10.923 1.00 85.44 108 SER A C 1
ATOM 833 O O . SER A 1 108 ? 7.410 0.710 10.095 1.00 85.44 108 SER A O 1
ATOM 835 N N . SER A 1 109 ? 5.278 0.990 10.732 1.00 84.69 109 SER A N 1
ATOM 836 C CA . SER A 1 109 ? 4.682 0.353 9.544 1.00 84.69 109 SER A CA 1
ATOM 837 C C . SER A 1 109 ? 5.303 0.852 8.228 1.00 84.69 109 SER A C 1
ATOM 839 O O . SER A 1 109 ? 5.589 0.060 7.334 1.00 84.69 109 SER A O 1
ATOM 841 N N . LYS A 1 110 ? 5.618 2.153 8.139 1.00 84.50 110 LYS A N 1
ATOM 842 C CA . LYS A 1 110 ? 6.266 2.744 6.960 1.00 84.50 110 LYS A CA 1
ATOM 843 C C . LYS A 1 110 ? 7.728 2.311 6.795 1.00 84.50 110 LYS A C 1
ATOM 845 O O . LYS A 1 110 ? 8.186 2.109 5.674 1.00 84.50 110 LYS A O 1
ATOM 850 N N . GLN A 1 111 ? 8.458 2.163 7.899 1.00 88.06 111 GLN A N 1
ATOM 851 C CA . GLN A 1 111 ? 9.829 1.648 7.875 1.00 88.06 111 GLN A CA 1
ATOM 852 C C . GLN A 1 111 ? 9.835 0.166 7.498 1.00 88.06 111 GLN A C 1
ATOM 854 O O . GLN A 1 111 ? 10.592 -0.223 6.616 1.00 88.06 111 GLN A O 1
ATOM 859 N N . LEU A 1 112 ? 8.926 -0.628 8.073 1.00 89.50 112 LEU A N 1
ATOM 860 C CA . LEU A 1 112 ? 8.749 -2.037 7.722 1.00 89.50 112 LEU A CA 1
ATOM 861 C C . LEU A 1 112 ? 8.449 -2.209 6.234 1.00 89.50 112 LEU A C 1
ATOM 863 O O . LEU A 1 112 ? 9.141 -2.977 5.579 1.00 89.50 112 LEU A O 1
ATOM 867 N N . SER A 1 113 ? 7.509 -1.444 5.662 1.00 90.00 113 SER A N 1
ATOM 868 C CA . SER A 1 113 ? 7.226 -1.533 4.220 1.00 90.00 113 SER A CA 1
ATOM 869 C C . SER A 1 113 ? 8.459 -1.270 3.352 1.00 90.00 113 SER A C 1
ATOM 871 O O . SER A 1 113 ? 8.625 -1.890 2.306 1.00 90.00 113 SER A O 1
ATOM 873 N N . TRP A 1 114 ? 9.344 -0.374 3.795 1.00 89.62 114 TRP A N 1
ATOM 874 C CA . TRP A 1 114 ? 10.559 -0.047 3.060 1.00 89.62 114 TRP A CA 1
ATOM 875 C C . TRP A 1 114 ? 11.632 -1.131 3.206 1.00 89.62 114 TRP A C 1
ATOM 877 O O . TRP A 1 114 ? 12.266 -1.488 2.217 1.00 89.62 114 TRP A O 1
ATOM 887 N N . TYR A 1 115 ? 11.803 -1.697 4.405 1.00 92.12 115 TYR A N 1
ATOM 888 C CA . TYR A 1 115 ? 12.727 -2.810 4.637 1.00 92.12 115 TYR A CA 1
ATOM 889 C C . TYR A 1 115 ? 12.304 -4.081 3.897 1.00 92.12 115 TYR A C 1
ATOM 891 O O . TYR A 1 115 ? 13.138 -4.750 3.298 1.00 92.12 115 TYR A O 1
ATOM 899 N N . LEU A 1 116 ? 11.007 -4.388 3.887 1.00 91.88 116 LEU A N 1
ATOM 900 C CA . LEU A 1 116 ? 10.471 -5.585 3.243 1.00 91.88 116 LEU A CA 1
ATOM 901 C C . LEU A 1 116 ? 10.662 -5.566 1.716 1.00 91.88 116 LEU A C 1
ATOM 903 O O . LEU A 1 116 ? 11.016 -6.584 1.131 1.00 91.88 116 LEU A O 1
ATOM 907 N N . LEU A 1 117 ? 10.496 -4.409 1.067 1.00 91.19 117 LEU A N 1
ATOM 908 C CA . LEU A 1 117 ? 10.636 -4.268 -0.393 1.00 91.19 117 LEU A CA 1
ATOM 909 C C . LEU A 1 117 ? 12.081 -4.034 -0.875 1.00 91.19 117 LEU A C 1
ATOM 911 O O . LEU A 1 117 ? 12.320 -3.919 -2.082 1.00 91.19 117 LEU A O 1
ATOM 915 N N . ARG A 1 118 ? 13.043 -3.917 0.045 1.00 89.19 118 ARG A N 1
ATOM 916 C CA . ARG A 1 118 ? 14.473 -3.871 -0.283 1.00 89.19 118 ARG A CA 1
ATOM 917 C C . ARG A 1 118 ? 15.038 -5.272 -0.464 1.00 89.19 118 ARG A C 1
ATOM 919 O O . ARG A 1 118 ? 14.559 -6.215 0.170 1.00 89.19 118 ARG A O 1
ATOM 926 N N . GLU A 1 119 ? 16.059 -5.371 -1.309 1.00 86.88 119 GLU A N 1
ATOM 927 C CA . GLU A 1 119 ? 16.821 -6.605 -1.466 1.00 86.88 119 GLU A CA 1
ATOM 928 C C . GLU A 1 119 ? 17.574 -6.929 -0.167 1.00 86.88 119 GLU A C 1
ATOM 930 O O . GLU A 1 119 ? 17.993 -6.004 0.542 1.00 86.88 119 GLU A O 1
ATOM 935 N N . PRO A 1 120 ? 17.693 -8.220 0.193 1.00 82.81 120 PRO A N 1
ATOM 936 C CA . PRO A 1 120 ? 18.295 -8.655 1.449 1.00 82.81 120 PRO A CA 1
ATOM 937 C C . PRO A 1 120 ? 19.749 -8.192 1.599 1.00 82.81 120 PRO A C 1
ATOM 939 O O . PRO A 1 120 ? 20.169 -7.962 2.731 1.00 82.81 120 PRO A O 1
ATOM 942 N N . GLU A 1 121 ? 20.488 -7.998 0.499 1.00 84.62 121 GLU A N 1
ATOM 943 C CA . GLU A 1 121 ? 21.880 -7.535 0.548 1.00 84.62 121 GLU A CA 1
ATOM 944 C C . GLU A 1 121 ? 22.013 -6.052 0.949 1.00 84.62 121 GLU A C 1
ATOM 946 O O . GLU A 1 121 ? 23.022 -5.657 1.529 1.00 84.62 121 GLU A O 1
ATOM 951 N N . ASP A 1 122 ? 20.982 -5.234 0.709 1.00 85.00 122 ASP A N 1
ATOM 952 C CA . ASP A 1 122 ? 20.988 -3.785 0.980 1.00 85.00 122 ASP A CA 1
ATOM 953 C C . ASP A 1 122 ? 20.553 -3.423 2.416 1.00 85.00 122 ASP A C 1
ATOM 955 O O . ASP A 1 122 ? 20.413 -2.241 2.775 1.00 85.00 122 ASP A O 1
ATOM 959 N N . LEU A 1 123 ? 20.240 -4.428 3.236 1.00 87.81 123 LEU A N 1
ATOM 960 C CA . LEU A 1 123 ? 19.705 -4.264 4.584 1.00 87.81 123 LEU A CA 1
ATOM 961 C C . LEU A 1 123 ? 20.823 -4.312 5.631 1.00 87.81 123 LEU A C 1
ATOM 963 O O . LEU A 1 123 ? 21.593 -5.262 5.715 1.00 87.81 123 LEU A O 1
ATOM 967 N N . GLY A 1 124 ? 20.866 -3.295 6.496 1.00 88.62 124 GLY A N 1
ATOM 968 C CA . GLY A 1 124 ? 21.711 -3.328 7.691 1.00 88.62 124 GLY A CA 1
ATOM 969 C C . GLY A 1 124 ? 21.279 -4.431 8.673 1.00 88.62 124 GLY A C 1
ATOM 970 O O . GLY A 1 124 ? 20.124 -4.867 8.635 1.00 88.62 124 GLY A O 1
ATOM 971 N N . PRO A 1 125 ? 22.158 -4.849 9.602 1.00 85.69 125 PRO A N 1
ATOM 972 C CA . PRO A 1 125 ? 21.949 -6.032 10.444 1.00 85.69 125 PRO A CA 1
ATOM 973 C C . PRO A 1 125 ? 20.690 -5.949 11.322 1.00 85.69 125 PRO A C 1
ATOM 975 O O . PRO A 1 125 ? 19.964 -6.930 11.469 1.00 85.69 125 PRO A O 1
ATOM 978 N N . GLU A 1 126 ? 20.379 -4.767 11.857 1.00 85.12 126 GLU A N 1
ATOM 979 C CA . GLU A 1 126 ? 19.175 -4.543 12.667 1.00 85.12 126 GLU A CA 1
ATOM 980 C C . GLU A 1 126 ? 17.890 -4.666 11.832 1.00 85.12 126 GLU A C 1
ATOM 982 O O . GLU A 1 126 ? 16.932 -5.328 12.233 1.00 85.12 126 GLU A O 1
ATOM 987 N N . ALA A 1 127 ? 17.880 -4.083 10.629 1.00 85.44 127 ALA A N 1
ATOM 988 C CA . ALA A 1 127 ? 16.739 -4.161 9.724 1.00 85.44 127 ALA A CA 1
ATOM 989 C C . ALA A 1 127 ? 16.545 -5.586 9.182 1.00 85.44 127 ALA A C 1
ATOM 991 O O . ALA A 1 127 ? 15.409 -6.049 9.084 1.00 85.44 127 ALA A O 1
ATOM 992 N N . ALA A 1 128 ? 17.635 -6.302 8.896 1.00 87.25 128 ALA A N 1
ATOM 993 C CA . ALA A 1 128 ? 17.598 -7.703 8.492 1.00 87.25 128 ALA A CA 1
ATOM 994 C C . ALA A 1 128 ? 16.986 -8.590 9.587 1.00 87.25 128 ALA A C 1
ATOM 996 O O . ALA A 1 128 ? 16.112 -9.399 9.289 1.00 87.25 128 ALA A O 1
ATOM 997 N N . ALA A 1 129 ? 17.351 -8.390 10.859 1.00 88.12 129 ALA A N 1
ATOM 998 C CA . ALA A 1 129 ? 16.752 -9.123 11.976 1.00 88.12 129 ALA A CA 1
ATOM 999 C C . ALA A 1 129 ? 15.234 -8.884 12.089 1.00 88.12 129 ALA A C 1
ATOM 1001 O O . ALA A 1 129 ? 14.463 -9.820 12.317 1.00 88.12 129 ALA A O 1
ATOM 1002 N N . VAL A 1 130 ? 14.789 -7.640 11.880 1.00 89.06 130 VAL A N 1
ATOM 1003 C CA . VAL A 1 130 ? 13.362 -7.287 11.865 1.00 89.06 130 VAL A CA 1
ATOM 1004 C C . VAL A 1 130 ? 12.637 -7.958 10.696 1.00 89.06 130 VAL A C 1
ATOM 1006 O O . VAL A 1 130 ? 11.567 -8.531 10.897 1.00 89.06 130 VAL A O 1
ATOM 1009 N N . VAL A 1 131 ? 13.216 -7.930 9.493 1.00 89.75 131 VAL A N 1
ATOM 1010 C CA . VAL A 1 131 ? 12.651 -8.598 8.310 1.00 89.75 131 VAL A CA 1
ATOM 1011 C C . VAL A 1 131 ? 12.564 -10.107 8.536 1.00 89.75 131 VAL A C 1
ATOM 1013 O O . VAL A 1 131 ? 11.490 -10.671 8.356 1.00 89.75 131 VAL A O 1
ATOM 1016 N N . SER A 1 132 ? 13.628 -10.752 9.019 1.00 88.81 132 SER A N 1
ATOM 1017 C CA . SER A 1 132 ? 13.639 -12.189 9.322 1.00 88.81 132 SER A CA 1
ATOM 1018 C C . SER A 1 132 ? 12.558 -12.587 10.322 1.00 88.81 132 SER A C 1
ATOM 1020 O O . SER A 1 132 ? 11.950 -13.642 10.177 1.00 88.81 132 SER A O 1
ATOM 1022 N N . ARG A 1 133 ? 12.270 -11.732 11.313 1.00 89.06 133 ARG A N 1
ATOM 1023 C CA . ARG A 1 133 ? 11.168 -11.957 12.254 1.00 89.06 133 ARG A CA 1
ATOM 1024 C C . A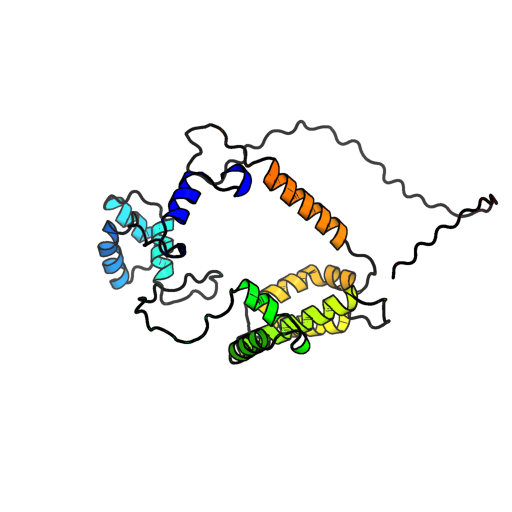RG A 1 133 ? 9.800 -11.891 11.573 1.00 89.06 133 ARG A C 1
ATOM 1026 O O . ARG A 1 133 ? 8.943 -12.708 11.880 1.00 89.06 133 ARG A O 1
ATOM 1033 N N . VAL A 1 134 ? 9.587 -10.938 10.664 1.00 88.88 134 VAL A N 1
ATOM 1034 C CA . VAL A 1 134 ? 8.321 -10.804 9.917 1.00 88.88 134 VAL A CA 1
ATOM 1035 C C . VAL A 1 134 ? 8.126 -11.963 8.936 1.00 88.88 134 VAL A C 1
ATOM 1037 O O . VAL A 1 134 ? 7.016 -12.461 8.794 1.00 88.88 134 VAL A O 1
ATOM 1040 N N . LEU A 1 135 ? 9.203 -12.435 8.306 1.00 90.81 135 LEU A N 1
ATOM 1041 C CA . LEU A 1 135 ? 9.170 -13.547 7.352 1.00 90.81 135 LEU A CA 1
ATOM 1042 C C . LEU A 1 135 ? 8.890 -14.919 7.990 1.00 90.81 135 LEU A C 1
ATOM 1044 O O . LEU A 1 135 ? 8.722 -15.893 7.262 1.00 90.81 135 LEU A O 1
ATOM 1048 N N . GLN A 1 136 ? 8.811 -15.013 9.323 1.00 91.50 136 GLN A N 1
ATOM 1049 C CA . GLN A 1 136 ? 8.312 -16.218 10.000 1.00 91.50 136 GLN A CA 1
ATOM 1050 C C . GLN A 1 136 ? 6.838 -16.489 9.670 1.00 91.50 136 GLN A C 1
ATOM 1052 O O . GLN A 1 136 ? 6.398 -17.636 9.718 1.00 91.50 136 GLN A O 1
ATOM 1057 N N . ASP A 1 137 ? 6.080 -15.446 9.323 1.00 92.00 137 ASP A N 1
ATOM 1058 C CA . ASP A 1 137 ? 4.724 -15.584 8.811 1.00 92.00 137 ASP A CA 1
ATOM 1059 C C . ASP A 1 137 ? 4.755 -15.940 7.316 1.00 92.00 137 ASP A C 1
ATOM 1061 O O . ASP A 1 137 ? 5.286 -15.203 6.480 1.00 92.00 137 ASP A O 1
ATOM 1065 N N . THR A 1 138 ? 4.151 -17.080 6.979 1.00 89.31 138 THR A N 1
ATOM 1066 C CA . THR A 1 138 ? 4.081 -17.595 5.607 1.00 89.31 138 THR A CA 1
ATOM 1067 C C . THR A 1 138 ? 3.310 -16.683 4.651 1.00 89.31 138 THR A C 1
ATOM 1069 O O . THR A 1 138 ? 3.651 -16.622 3.469 1.00 89.31 138 THR A O 1
ATOM 1072 N N . GLU A 1 139 ? 2.292 -15.961 5.132 1.00 90.06 139 GLU A N 1
ATOM 1073 C CA . GLU A 1 139 ? 1.531 -15.023 4.307 1.00 90.06 139 GLU A CA 1
ATOM 1074 C C . GLU A 1 139 ? 2.395 -13.801 3.992 1.00 90.06 139 GLU A C 1
ATOM 1076 O O . GLU A 1 139 ? 2.557 -13.424 2.828 1.00 90.06 139 GLU A O 1
ATOM 1081 N N . ALA A 1 140 ? 3.045 -13.244 5.018 1.00 89.62 140 ALA A N 1
ATOM 1082 C CA . ALA A 1 140 ? 3.967 -12.128 4.858 1.00 89.62 140 ALA A CA 1
ATOM 1083 C C . ALA A 1 140 ? 5.134 -12.489 3.927 1.00 89.62 140 ALA A C 1
ATOM 1085 O O . ALA A 1 140 ? 5.470 -11.704 3.042 1.00 89.62 140 ALA A O 1
ATOM 1086 N N . ALA A 1 141 ? 5.712 -13.685 4.066 1.00 91.00 141 ALA A N 1
ATOM 1087 C CA . ALA A 1 141 ? 6.801 -14.145 3.210 1.00 91.00 141 ALA A CA 1
ATOM 1088 C C . ALA A 1 141 ? 6.415 -14.176 1.722 1.00 91.00 141 ALA A C 1
ATOM 1090 O O . ALA A 1 141 ? 7.168 -13.674 0.885 1.00 91.00 141 ALA A O 1
ATOM 1091 N N . LYS A 1 142 ? 5.216 -14.676 1.392 1.00 91.56 142 LYS A N 1
ATOM 1092 C CA . LYS A 1 142 ? 4.694 -14.674 0.013 1.00 91.56 142 LYS A CA 1
ATOM 1093 C C . LYS A 1 142 ? 4.516 -13.260 -0.536 1.00 91.56 142 LYS A C 1
ATOM 1095 O O . LYS A 1 142 ? 4.931 -12.976 -1.657 1.00 91.56 142 LYS A O 1
ATOM 1100 N N . VAL A 1 143 ? 3.917 -12.363 0.250 1.00 93.38 143 VAL A N 1
ATOM 1101 C CA . VAL A 1 143 ? 3.698 -10.964 -0.159 1.00 93.38 143 VAL A CA 1
ATOM 1102 C C . VAL A 1 143 ? 5.030 -10.258 -0.416 1.00 93.38 143 VAL A C 1
ATOM 1104 O O . VAL A 1 143 ? 5.162 -9.511 -1.386 1.00 93.38 143 VAL A O 1
ATOM 1107 N N . VAL A 1 144 ? 6.026 -10.502 0.435 1.00 93.44 144 VAL A N 1
ATOM 1108 C CA . VAL A 1 144 ? 7.362 -9.912 0.310 1.00 93.44 144 VAL A CA 1
ATOM 1109 C C . VAL A 1 144 ? 8.081 -10.426 -0.932 1.00 93.44 144 VAL A C 1
ATOM 1111 O O . VAL A 1 144 ? 8.651 -9.615 -1.662 1.00 93.44 144 VAL A O 1
ATOM 1114 N N . ASP A 1 145 ? 8.022 -11.730 -1.214 1.00 92.88 145 ASP A N 1
ATOM 1115 C CA . ASP A 1 145 ? 8.595 -12.302 -2.438 1.00 92.88 145 ASP A CA 1
ATOM 1116 C C . ASP A 1 145 ? 7.971 -11.682 -3.697 1.00 92.88 145 ASP A C 1
ATOM 1118 O O . ASP A 1 145 ? 8.683 -11.131 -4.544 1.00 92.88 145 ASP A O 1
ATOM 1122 N N . LEU A 1 146 ? 6.635 -11.665 -3.775 1.00 94.19 146 LEU A N 1
ATOM 1123 C CA . LEU A 1 146 ? 5.908 -11.060 -4.892 1.00 94.19 146 LEU A CA 1
ATOM 1124 C C . LEU A 1 146 ? 6.241 -9.571 -5.043 1.00 94.19 146 LEU A C 1
ATOM 1126 O O . LEU A 1 146 ? 6.467 -9.103 -6.160 1.00 94.19 146 LEU A O 1
ATOM 1130 N N . GLY A 1 147 ? 6.321 -8.830 -3.935 1.00 93.50 147 GLY A N 1
ATOM 1131 C CA . GLY A 1 147 ? 6.675 -7.412 -3.933 1.00 93.50 147 GLY A CA 1
ATOM 1132 C C . GLY A 1 147 ? 8.106 -7.148 -4.409 1.00 93.50 147 GLY A C 1
ATOM 1133 O O . GLY A 1 147 ? 8.327 -6.232 -5.203 1.00 93.50 147 GLY A O 1
ATOM 1134 N N . ARG A 1 148 ? 9.079 -7.961 -3.979 1.00 92.88 148 ARG A N 1
ATOM 1135 C CA . ARG A 1 148 ? 10.482 -7.861 -4.417 1.00 92.88 148 ARG A CA 1
ATOM 1136 C C . ARG A 1 148 ? 10.638 -8.215 -5.893 1.00 92.88 148 ARG A C 1
ATOM 1138 O O . ARG A 1 148 ? 11.281 -7.467 -6.624 1.00 92.88 148 ARG A O 1
ATOM 1145 N N . ARG A 1 149 ? 10.005 -9.297 -6.361 1.00 92.38 149 ARG A N 1
ATOM 1146 C CA . ARG A 1 149 ? 10.000 -9.692 -7.783 1.00 92.38 149 ARG A CA 1
ATOM 1147 C C . ARG A 1 149 ? 9.425 -8.598 -8.676 1.00 92.38 149 ARG A C 1
ATOM 1149 O O . ARG A 1 149 ? 10.056 -8.240 -9.666 1.00 92.38 149 ARG A O 1
ATOM 1156 N N . PHE A 1 150 ? 8.295 -8.008 -8.288 1.00 91.62 150 PHE A N 1
ATOM 1157 C CA . PHE A 1 150 ? 7.723 -6.863 -8.996 1.00 91.62 150 PHE A CA 1
ATOM 1158 C C . PHE A 1 150 ? 8.687 -5.670 -9.029 1.00 91.62 150 PHE A C 1
ATOM 1160 O O . PHE A 1 150 ? 8.930 -5.086 -10.083 1.00 91.62 150 PHE A O 1
ATOM 1167 N N . CYS A 1 151 ? 9.289 -5.331 -7.884 1.00 90.19 151 CYS A N 1
ATOM 1168 C CA . CYS A 1 151 ? 10.264 -4.245 -7.804 1.00 90.19 151 CYS A CA 1
ATOM 1169 C C . CYS A 1 151 ? 11.481 -4.491 -8.709 1.00 90.19 151 CYS A C 1
ATOM 1171 O O . CYS A 1 151 ? 11.970 -3.538 -9.309 1.00 90.19 151 CYS A O 1
ATOM 1173 N N . ARG A 1 152 ? 11.957 -5.738 -8.833 1.00 89.38 152 ARG A N 1
ATOM 1174 C CA . ARG A 1 152 ? 13.039 -6.103 -9.759 1.00 89.38 152 ARG A CA 1
ATOM 1175 C C . ARG A 1 152 ? 12.642 -5.877 -11.216 1.00 89.38 152 ARG A C 1
ATOM 1177 O O . ARG A 1 152 ? 13.389 -5.194 -11.901 1.00 89.38 152 ARG A O 1
ATOM 1184 N N . ILE A 1 153 ? 11.460 -6.346 -11.633 1.00 89.19 153 ILE A N 1
ATOM 1185 C CA . ILE A 1 153 ? 10.912 -6.156 -12.995 1.00 89.19 153 ILE A CA 1
ATOM 1186 C C . ILE A 1 153 ? 10.796 -4.665 -13.356 1.00 89.19 153 ILE A C 1
ATOM 1188 O O . ILE A 1 153 ? 11.100 -4.255 -14.468 1.00 89.19 153 ILE A O 1
ATOM 1192 N N . VAL A 1 154 ? 10.357 -3.823 -12.417 1.00 86.50 154 VAL A N 1
ATOM 1193 C CA . VAL A 1 154 ? 10.213 -2.381 -12.679 1.00 86.50 154 VAL A CA 1
ATOM 1194 C C . VAL A 1 154 ? 11.572 -1.667 -12.682 1.00 86.50 154 VAL A C 1
ATOM 1196 O O . VAL A 1 154 ? 11.794 -0.750 -13.476 1.00 86.50 154 VAL A O 1
ATOM 1199 N N . ARG A 1 155 ? 12.494 -2.054 -11.789 1.00 83.00 155 ARG A N 1
ATOM 1200 C CA . ARG A 1 155 ? 13.813 -1.411 -11.658 1.00 83.00 155 ARG A CA 1
ATOM 1201 C C . ARG A 1 155 ? 14.785 -1.802 -12.767 1.00 83.00 155 ARG A C 1
ATOM 1203 O O . ARG A 1 155 ? 15.570 -0.939 -13.150 1.00 83.00 155 ARG A O 1
ATOM 1210 N N . SER A 1 156 ? 14.738 -3.035 -13.279 1.00 78.75 156 SER A N 1
ATOM 1211 C CA . SER A 1 156 ? 15.561 -3.463 -14.422 1.00 78.75 156 SER A CA 1
ATOM 1212 C C . SER A 1 156 ? 15.365 -2.533 -15.616 1.00 78.75 156 SER A C 1
ATOM 1214 O O . SER A 1 156 ? 16.344 -2.078 -16.202 1.00 78.75 156 SER A O 1
ATOM 1216 N N . HIS A 1 157 ? 14.118 -2.138 -15.877 1.00 71.94 157 HIS A N 1
ATOM 1217 C CA . HIS A 1 157 ? 13.778 -1.221 -16.964 1.00 71.94 157 HIS A CA 1
ATOM 1218 C C . HIS A 1 157 ? 14.108 0.253 -16.671 1.00 71.94 157 HIS A C 1
ATOM 1220 O O . HIS A 1 157 ? 14.438 1.019 -17.571 1.00 71.94 157 HIS A O 1
ATOM 1226 N N . CYS A 1 158 ? 14.050 0.677 -15.404 1.00 65.31 158 CYS A N 1
ATOM 1227 C CA . CYS A 1 158 ? 14.332 2.065 -15.011 1.00 65.31 158 CYS A CA 1
ATOM 1228 C C . CYS A 1 158 ? 15.834 2.378 -14.841 1.00 65.31 158 CYS A C 1
ATOM 1230 O O . CYS A 1 158 ? 16.198 3.553 -14.793 1.00 65.31 158 CYS A O 1
ATOM 1232 N N . GLY A 1 159 ? 16.688 1.358 -14.676 1.00 58.31 159 GLY A N 1
ATOM 1233 C CA . GLY A 1 159 ? 18.089 1.508 -14.258 1.00 58.31 159 GLY A CA 1
ATOM 1234 C C . GLY A 1 159 ? 19.155 1.183 -15.309 1.00 58.31 159 GLY A C 1
ATOM 1235 O O . GLY A 1 159 ? 20.317 1.510 -15.082 1.00 58.31 159 GLY A O 1
ATOM 1236 N N . GLN A 1 160 ? 18.810 0.554 -16.436 1.00 53.06 160 GLN A N 1
ATOM 1237 C CA . GLN A 1 160 ? 19.784 0.166 -17.463 1.00 53.06 160 GLN A CA 1
ATOM 1238 C C . GLN A 1 160 ? 19.375 0.655 -18.856 1.00 53.06 160 GLN A C 1
ATOM 1240 O O . GLN A 1 160 ? 18.196 0.678 -19.201 1.00 53.06 160 GLN A O 1
ATOM 1245 N N . GLN A 1 161 ? 20.374 1.018 -19.677 1.00 49.94 161 GLN A N 1
ATOM 1246 C CA . GLN A 1 161 ? 20.212 1.045 -21.136 1.00 49.94 161 GLN A CA 1
ATOM 1247 C C . GLN A 1 161 ? 19.558 -0.268 -21.586 1.00 49.94 161 GLN A C 1
ATOM 1249 O O . GLN A 1 161 ? 19.841 -1.291 -20.963 1.00 49.94 161 GLN A O 1
ATOM 1254 N N . PRO A 1 162 ? 18.718 -0.262 -22.638 1.00 52.34 162 PRO A N 1
ATOM 1255 C CA . PRO A 1 162 ? 17.922 -1.415 -23.038 1.00 52.34 162 PRO A CA 1
ATOM 1256 C C . PRO A 1 162 ? 18.836 -2.590 -23.397 1.00 52.34 162 PRO A C 1
ATOM 1258 O O . PRO A 1 162 ? 19.238 -2.772 -24.544 1.00 52.34 162 PRO A O 1
ATOM 1261 N N . SER A 1 163 ? 19.176 -3.410 -22.404 1.00 49.97 163 SER A N 1
ATOM 1262 C CA . SER A 1 163 ? 19.619 -4.768 -22.649 1.00 49.97 163 SER A CA 1
ATOM 1263 C C . SER A 1 163 ? 18.417 -5.420 -23.324 1.00 49.97 163 SER A C 1
ATOM 1265 O O . SER A 1 163 ? 17.313 -5.332 -22.797 1.00 49.97 163 SER A O 1
ATOM 1267 N N . GLY A 1 164 ? 18.578 -5.951 -24.535 1.00 54.88 164 GLY A N 1
ATOM 1268 C CA . GLY A 1 164 ? 17.477 -6.350 -25.427 1.00 54.88 164 GLY A CA 1
ATOM 1269 C C . GLY A 1 164 ? 16.554 -7.475 -24.928 1.00 54.88 164 GLY A C 1
ATOM 1270 O O . GLY A 1 164 ? 15.927 -8.147 -25.742 1.00 54.88 164 GLY A O 1
ATOM 1271 N N . LYS A 1 165 ? 16.475 -7.722 -23.617 1.00 61.03 165 LYS A N 1
ATOM 1272 C CA . LYS A 1 165 ? 15.507 -8.599 -22.967 1.00 61.03 165 LYS A CA 1
ATOM 1273 C C . LYS A 1 165 ? 14.294 -7.774 -22.550 1.00 61.03 165 LYS A C 1
ATOM 1275 O O . LYS A 1 165 ? 14.387 -6.891 -21.710 1.00 61.03 165 LYS A O 1
ATOM 1280 N N . SER A 1 166 ? 13.153 -8.078 -23.157 1.00 68.50 166 SER A N 1
ATOM 1281 C CA . SER A 1 166 ? 11.869 -7.531 -22.732 1.00 68.50 166 SER A CA 1
ATOM 1282 C C . SER A 1 166 ? 11.475 -8.151 -21.388 1.00 68.50 166 SER A C 1
ATOM 1284 O O . SER A 1 166 ? 11.387 -9.373 -21.282 1.00 68.50 166 SER A O 1
ATOM 1286 N N . ASP A 1 167 ? 11.209 -7.316 -20.383 1.00 82.31 167 ASP A N 1
ATOM 1287 C CA . ASP A 1 167 ? 10.722 -7.738 -19.059 1.00 82.31 167 ASP A CA 1
ATOM 1288 C C . ASP A 1 167 ? 9.201 -8.016 -19.044 1.00 82.31 167 ASP A C 1
ATOM 1290 O O . ASP A 1 167 ? 8.636 -8.460 -18.043 1.00 82.31 167 ASP A O 1
ATOM 1294 N N . VAL A 1 168 ? 8.525 -7.804 -20.179 1.00 84.69 168 VAL A N 1
ATOM 1295 C CA . VAL A 1 168 ? 7.087 -8.047 -20.378 1.00 84.69 168 VAL A CA 1
ATOM 1296 C C . VAL A 1 168 ? 6.654 -9.488 -20.057 1.00 84.69 168 VAL A C 1
ATOM 1298 O O . VAL A 1 168 ? 5.706 -9.643 -19.288 1.00 84.69 168 VAL A O 1
ATOM 1301 N N . PRO A 1 169 ? 7.312 -10.554 -20.559 1.00 88.56 169 PRO A N 1
ATOM 1302 C CA . PRO A 1 169 ? 6.950 -11.926 -20.195 1.00 88.56 169 PRO A CA 1
ATOM 1303 C C . PRO A 1 169 ? 7.108 -12.211 -18.694 1.00 88.56 169 PRO A C 1
ATOM 1305 O O . PRO A 1 169 ? 6.274 -12.906 -18.115 1.00 88.56 169 PRO A O 1
ATOM 1308 N N . ALA A 1 170 ? 8.131 -11.645 -18.042 1.00 89.69 170 ALA A N 1
ATOM 1309 C CA . ALA A 1 170 ? 8.318 -11.790 -16.598 1.00 89.69 170 ALA A CA 1
ATOM 1310 C C . ALA A 1 170 ? 7.199 -11.088 -15.810 1.00 89.69 170 ALA A C 1
ATOM 1312 O O . ALA A 1 170 ? 6.730 -11.614 -14.798 1.00 89.69 170 ALA A O 1
ATOM 1313 N N . PHE A 1 171 ? 6.736 -9.931 -16.295 1.00 92.00 171 PHE A N 1
ATOM 1314 C CA . PHE A 1 171 ? 5.583 -9.228 -15.738 1.00 92.00 171 PHE A CA 1
ATOM 1315 C C . PHE A 1 171 ? 4.282 -10.023 -15.890 1.00 92.00 171 PHE A C 1
ATOM 1317 O O . PHE A 1 171 ? 3.547 -10.160 -14.915 1.00 92.00 171 PHE A O 1
ATOM 1324 N N . ASP A 1 172 ? 4.005 -10.580 -17.070 1.00 91.75 172 ASP A N 1
ATOM 1325 C CA . ASP A 1 172 ? 2.783 -11.356 -17.310 1.00 91.75 172 ASP A CA 1
ATOM 1326 C C . ASP A 1 172 ? 2.731 -12.626 -16.445 1.00 91.75 172 ASP A C 1
ATOM 1328 O O . ASP A 1 172 ? 1.687 -12.946 -15.873 1.00 91.75 172 ASP A O 1
ATOM 1332 N N . GLN A 1 173 ? 3.868 -13.314 -16.288 1.00 93.44 173 GLN A N 1
ATOM 1333 C CA . GLN A 1 173 ? 3.980 -14.450 -15.375 1.00 93.44 173 GLN A CA 1
ATOM 1334 C C . GLN A 1 173 ? 3.722 -14.022 -13.923 1.00 93.44 173 GLN A C 1
ATOM 1336 O O . GLN A 1 173 ? 2.910 -14.633 -13.226 1.00 93.44 173 GLN A O 1
ATOM 1341 N N . TRP A 1 174 ? 4.383 -12.952 -13.471 1.00 95.56 174 TRP A N 1
ATOM 1342 C CA . TRP A 1 174 ? 4.189 -12.418 -12.124 1.00 95.56 174 TRP A CA 1
ATOM 1343 C C . TRP A 1 174 ? 2.729 -12.020 -11.871 1.00 95.56 174 TRP A C 1
ATOM 1345 O O . TRP A 1 174 ? 2.199 -12.288 -10.794 1.00 95.56 174 TRP A O 1
ATOM 1355 N N . LEU A 1 175 ? 2.056 -11.430 -12.863 1.00 94.94 175 LEU A N 1
ATOM 1356 C CA . LEU A 1 175 ? 0.663 -11.009 -12.755 1.00 94.94 175 LEU A CA 1
ATOM 1357 C C . LEU A 1 175 ? -0.266 -12.209 -12.520 1.00 94.94 175 LEU A C 1
ATOM 1359 O O . LEU A 1 175 ? -1.136 -12.140 -11.651 1.00 94.94 175 LEU A O 1
ATOM 1363 N N . GLY A 1 176 ? -0.055 -13.314 -13.241 1.00 93.69 176 GLY A N 1
ATOM 1364 C CA . GLY A 1 176 ? -0.824 -14.548 -13.056 1.00 93.69 176 GLY A CA 1
ATOM 1365 C C . GLY A 1 176 ? -0.603 -15.199 -11.687 1.00 93.69 176 GLY A C 1
ATOM 1366 O O . GLY A 1 176 ? -1.552 -15.680 -11.066 1.00 93.69 176 GLY A O 1
ATOM 1367 N N . GLU A 1 177 ? 0.628 -15.172 -11.176 1.00 93.81 177 GLU A N 1
ATOM 1368 C CA . GLU A 1 177 ? 0.950 -15.676 -9.835 1.00 93.81 177 GLU A CA 1
ATOM 1369 C C . GLU A 1 177 ? 0.350 -14.787 -8.731 1.00 93.81 177 GLU A C 1
ATOM 1371 O O . GLU A 1 177 ? -0.231 -15.291 -7.770 1.00 93.81 177 GLU A O 1
ATOM 1376 N N . ALA A 1 178 ? 0.419 -13.461 -8.883 1.00 93.81 178 ALA A N 1
ATOM 1377 C CA . ALA A 1 178 ? -0.124 -12.506 -7.919 1.00 93.81 178 ALA A CA 1
ATOM 1378 C C . ALA A 1 178 ? -1.661 -12.556 -7.832 1.00 93.81 178 ALA A C 1
ATOM 1380 O O . ALA A 1 178 ? -2.223 -12.362 -6.754 1.00 93.81 178 ALA A O 1
ATOM 1381 N N . GLN A 1 179 ? -2.345 -12.863 -8.939 1.00 93.50 179 GLN A N 1
ATOM 1382 C CA . GLN A 1 179 ? -3.800 -13.061 -8.973 1.00 93.50 179 GLN A CA 1
ATOM 1383 C C . GLN A 1 179 ? -4.268 -14.330 -8.247 1.00 93.50 179 GLN A C 1
ATOM 1385 O O . GLN A 1 179 ? -5.432 -14.396 -7.866 1.00 93.50 179 GLN A O 1
ATOM 1390 N N . ASN A 1 180 ? -3.382 -15.310 -8.043 1.00 92.75 180 ASN A N 1
ATOM 1391 C CA . ASN A 1 180 ? -3.706 -16.613 -7.451 1.00 92.75 180 ASN A CA 1
ATOM 1392 C C . ASN A 1 180 ? -2.911 -16.897 -6.164 1.00 92.75 180 ASN A C 1
ATOM 1394 O O . ASN A 1 180 ? -2.740 -18.048 -5.765 1.00 92.75 180 ASN A O 1
ATOM 1398 N N . CYS A 1 181 ? -2.377 -15.859 -5.516 1.00 90.62 181 CYS A N 1
ATOM 1399 C CA . CYS A 1 181 ? -1.477 -16.023 -4.375 1.00 90.62 181 CYS A CA 1
ATOM 1400 C C . CYS A 1 181 ? -2.187 -16.390 -3.056 1.00 90.62 181 CYS A C 1
ATOM 1402 O O . CYS A 1 181 ? -1.515 -16.768 -2.091 1.00 90.62 181 CYS A O 1
ATOM 1404 N N . GLY A 1 182 ? -3.523 -16.292 -3.001 1.00 89.19 182 GLY A N 1
ATOM 1405 C CA . GLY A 1 182 ? -4.338 -16.571 -1.816 1.00 89.19 182 GLY A CA 1
ATOM 1406 C C . GLY A 1 182 ? -4.417 -15.403 -0.830 1.00 89.19 182 GLY A C 1
ATOM 1407 O O . GLY A 1 182 ? -5.009 -15.540 0.239 1.00 89.19 182 GLY A O 1
ATOM 1408 N N . VAL A 1 183 ? -3.824 -14.255 -1.173 1.00 90.31 183 VAL A N 1
ATOM 1409 C CA . VAL A 1 183 ? -3.796 -13.048 -0.343 1.00 90.31 183 VAL A CA 1
ATOM 1410 C C . VAL A 1 183 ? -4.612 -11.957 -1.020 1.00 90.31 183 VAL A C 1
ATOM 1412 O O . VAL A 1 183 ? -4.145 -11.283 -1.940 1.00 90.31 183 VAL A O 1
ATOM 1415 N N . ARG A 1 184 ? -5.831 -11.725 -0.520 1.00 89.00 184 ARG A N 1
ATOM 1416 C CA . ARG A 1 184 ? -6.822 -10.842 -1.163 1.00 89.00 184 ARG A CA 1
ATOM 1417 C C . ARG A 1 184 ? -6.305 -9.448 -1.505 1.00 89.00 184 ARG A C 1
ATOM 1419 O O . ARG A 1 184 ? -6.710 -8.873 -2.514 1.00 89.00 184 ARG A O 1
ATOM 1426 N N . ILE A 1 185 ? -5.442 -8.878 -0.663 1.00 88.88 185 ILE A N 1
ATOM 1427 C CA . ILE A 1 185 ? -4.904 -7.537 -0.912 1.00 88.88 185 ILE A CA 1
ATOM 1428 C C . ILE A 1 185 ? -3.990 -7.522 -2.143 1.00 88.88 185 ILE A C 1
ATOM 1430 O O . ILE A 1 185 ? -4.109 -6.620 -2.972 1.00 88.88 185 ILE A O 1
ATOM 1434 N N . VAL A 1 186 ? -3.160 -8.551 -2.317 1.00 92.19 186 VAL A N 1
ATOM 1435 C CA . VAL A 1 186 ? -2.281 -8.696 -3.482 1.00 92.19 186 VAL A CA 1
ATOM 1436 C C . VAL A 1 186 ? -3.091 -9.039 -4.726 1.00 92.19 186 VAL A C 1
ATOM 1438 O O . VAL A 1 186 ? -2.862 -8.442 -5.771 1.00 92.19 186 VAL A O 1
ATOM 1441 N N . GLU A 1 187 ? -4.099 -9.901 -4.608 1.00 93.00 187 GLU A N 1
ATOM 1442 C CA . GLU A 1 187 ? -4.991 -10.245 -5.721 1.00 93.00 187 GLU A CA 1
ATOM 1443 C C . GLU A 1 187 ? -5.756 -9.017 -6.229 1.00 93.00 187 GLU A C 1
ATOM 1445 O O . GLU A 1 187 ? -5.831 -8.781 -7.432 1.00 93.00 187 GLU A O 1
ATOM 1450 N N . SER A 1 188 ? -6.274 -8.181 -5.322 1.00 92.75 188 SER A N 1
ATOM 1451 C CA . SER A 1 188 ? -6.958 -6.937 -5.696 1.00 92.75 188 SER A CA 1
ATOM 1452 C C . SER A 1 188 ? -6.019 -5.939 -6.380 1.00 92.75 188 SER A C 1
ATOM 1454 O O . SER A 1 188 ? -6.402 -5.289 -7.355 1.00 92.75 188 SER A O 1
ATOM 1456 N N . PHE A 1 189 ? -4.768 -5.864 -5.918 1.00 93.38 189 PHE A N 1
ATOM 1457 C CA . PHE A 1 189 ? -3.728 -5.059 -6.545 1.00 93.38 189 PHE A CA 1
ATOM 1458 C C . PHE A 1 189 ? -3.391 -5.588 -7.944 1.00 93.38 189 PHE A C 1
ATOM 1460 O O . PHE A 1 189 ? -3.394 -4.822 -8.907 1.00 93.38 189 PHE A O 1
ATOM 1467 N N . ALA A 1 190 ? -3.198 -6.898 -8.089 1.00 94.25 190 ALA A N 1
ATOM 1468 C CA . ALA A 1 190 ? -2.935 -7.546 -9.367 1.00 94.25 190 ALA A CA 1
ATOM 1469 C C . ALA A 1 190 ? -4.115 -7.403 -10.343 1.00 94.25 190 ALA A C 1
ATOM 1471 O O . ALA A 1 190 ? -3.910 -7.183 -11.533 1.00 94.25 190 ALA A O 1
ATOM 1472 N N . ALA A 1 191 ? -5.358 -7.447 -9.860 1.00 92.69 191 ALA A N 1
ATOM 1473 C CA . ALA A 1 191 ? -6.538 -7.180 -10.677 1.00 92.69 191 ALA A CA 1
ATOM 1474 C C . ALA A 1 191 ? -6.556 -5.733 -11.196 1.00 92.69 191 ALA A C 1
ATOM 1476 O O . ALA A 1 191 ? -6.840 -5.515 -12.372 1.00 92.69 191 ALA A O 1
ATOM 1477 N N . SER A 1 192 ? -6.203 -4.752 -10.353 1.00 93.19 192 SER A N 1
ATOM 1478 C CA . SER A 1 192 ? -6.089 -3.352 -10.787 1.00 93.19 192 SER A CA 1
ATOM 1479 C C . SER A 1 192 ? -4.968 -3.149 -11.811 1.00 93.19 192 SER A C 1
ATOM 1481 O O . SER A 1 192 ? -5.198 -2.550 -12.854 1.00 93.19 192 SER A O 1
ATOM 1483 N N . LEU A 1 193 ? -3.795 -3.755 -11.595 1.00 92.94 193 LEU A N 1
ATOM 1484 C CA . LEU A 1 193 ? -2.702 -3.739 -12.572 1.00 92.94 193 LEU A CA 1
ATOM 1485 C C . LEU A 1 193 ? -3.076 -4.439 -13.881 1.00 92.94 193 LEU A C 1
ATOM 1487 O O . LEU A 1 193 ? -2.615 -4.037 -14.942 1.00 92.94 193 LEU A O 1
ATOM 1491 N N . GLY A 1 194 ? -3.915 -5.474 -13.815 1.00 92.12 194 GLY A N 1
ATOM 1492 C CA . GLY A 1 194 ? -4.441 -6.159 -14.991 1.00 92.12 194 GLY A CA 1
ATOM 1493 C C . GLY A 1 194 ? -5.340 -5.269 -15.852 1.00 92.12 194 GLY A C 1
ATOM 1494 O O . GLY A 1 194 ? -5.312 -5.395 -17.073 1.00 92.12 194 GLY A O 1
ATOM 1495 N N . GLN A 1 195 ? -6.093 -4.343 -15.246 1.00 92.12 195 GLN A N 1
ATOM 1496 C CA . GLN A 1 195 ? -6.873 -3.339 -15.986 1.00 92.12 195 GLN A CA 1
ATOM 1497 C C . GLN A 1 195 ? -5.951 -2.358 -16.723 1.00 92.12 195 GLN A C 1
ATOM 1499 O O . GLN A 1 195 ? -6.218 -2.008 -17.869 1.00 92.12 195 GLN A O 1
ATOM 1504 N N . ASP A 1 196 ? -4.824 -2.002 -16.103 1.00 92.38 196 ASP A N 1
ATOM 1505 C CA . ASP A 1 196 ? -3.808 -1.106 -16.664 1.00 92.38 196 ASP A CA 1
ATOM 1506 C C . ASP A 1 196 ? -2.682 -1.854 -17.415 1.00 92.38 196 ASP A C 1
ATOM 1508 O O . ASP A 1 196 ? -1.620 -1.287 -17.688 1.00 92.38 196 ASP A O 1
ATOM 1512 N N . ARG A 1 197 ? -2.885 -3.132 -17.776 1.00 88.88 197 ARG A N 1
ATOM 1513 C CA . ARG A 1 197 ? -1.828 -4.019 -18.300 1.00 88.88 197 ARG A CA 1
ATOM 1514 C C . ARG A 1 197 ? -1.119 -3.445 -19.519 1.00 88.88 197 ARG A C 1
ATOM 1516 O O . ARG A 1 197 ? 0.104 -3.502 -19.590 1.00 88.88 197 ARG A O 1
ATOM 1523 N N . ASP A 1 198 ? -1.861 -2.889 -20.470 1.00 88.94 198 ASP A N 1
ATOM 1524 C CA . ASP A 1 198 ? -1.274 -2.368 -21.708 1.00 88.94 198 ASP A CA 1
ATOM 1525 C C . ASP A 1 198 ? -0.436 -1.107 -21.445 1.00 88.94 198 ASP A C 1
ATOM 1527 O O . ASP A 1 198 ? 0.609 -0.909 -22.072 1.00 88.94 198 ASP A O 1
ATOM 1531 N N . ALA A 1 199 ? -0.829 -0.299 -20.454 1.00 89.06 199 ALA A N 1
ATOM 1532 C CA . ALA A 1 199 ? -0.053 0.852 -20.007 1.00 89.06 199 ALA A CA 1
ATOM 1533 C C . ALA A 1 199 ? 1.245 0.413 -19.314 1.00 89.06 199 ALA A C 1
ATOM 1535 O O . ALA A 1 199 ? 2.310 0.955 -19.608 1.00 89.06 199 ALA A O 1
ATOM 1536 N N . VAL A 1 200 ? 1.186 -0.610 -18.454 1.00 88.50 200 VAL A N 1
ATOM 1537 C CA . VAL A 1 200 ? 2.373 -1.170 -17.787 1.00 88.50 200 VAL A CA 1
ATOM 1538 C C . VAL A 1 200 ? 3.315 -1.831 -18.794 1.00 88.50 200 VAL A C 1
ATOM 1540 O O . VAL A 1 200 ? 4.513 -1.569 -18.768 1.00 88.50 200 VAL A O 1
ATOM 1543 N N . ARG A 1 201 ? 2.797 -2.618 -19.743 1.00 88.12 201 ARG A N 1
ATOM 1544 C CA . ARG A 1 201 ? 3.603 -3.200 -20.830 1.00 88.12 201 ARG A CA 1
ATOM 1545 C C . ARG A 1 201 ? 4.279 -2.124 -21.670 1.00 88.12 201 ARG A C 1
ATOM 1547 O O . ARG A 1 201 ? 5.462 -2.247 -21.973 1.00 88.12 201 ARG A O 1
ATOM 1554 N N . SER A 1 202 ? 3.556 -1.055 -21.999 1.00 86.94 202 SER A N 1
ATOM 1555 C CA . SER A 1 202 ? 4.126 0.097 -22.703 1.00 86.94 202 SER A CA 1
ATOM 1556 C C . SER A 1 202 ? 5.229 0.757 -21.875 1.00 86.94 202 SER A C 1
ATOM 1558 O O . SER A 1 202 ? 6.293 1.046 -22.414 1.00 86.94 202 SER A O 1
ATOM 1560 N N . ALA A 1 203 ? 5.029 0.920 -20.564 1.00 85.31 203 ALA A N 1
ATOM 1561 C CA . ALA A 1 203 ? 6.039 1.464 -19.659 1.00 85.31 203 ALA A CA 1
ATOM 1562 C C . ALA A 1 203 ? 7.295 0.580 -19.552 1.00 85.31 203 ALA A C 1
ATOM 1564 O O . ALA A 1 203 ? 8.380 1.124 -19.392 1.00 85.31 203 ALA A O 1
ATOM 1565 N N . LEU A 1 204 ? 7.157 -0.747 -19.676 1.00 84.88 204 LEU A N 1
ATOM 1566 C CA . LEU A 1 204 ? 8.259 -1.723 -19.682 1.00 84.88 204 LEU A CA 1
ATOM 1567 C C . LEU A 1 204 ? 8.894 -1.941 -21.068 1.00 84.88 204 LEU A C 1
ATOM 1569 O O . LEU A 1 204 ? 9.853 -2.693 -21.194 1.00 84.88 204 LEU A O 1
ATOM 1573 N N . THR A 1 205 ? 8.347 -1.338 -22.126 1.00 83.50 205 THR A N 1
ATOM 1574 C CA . THR A 1 205 ? 8.843 -1.521 -23.504 1.00 83.50 205 THR A CA 1
ATOM 1575 C C . THR A 1 205 ? 9.426 -0.233 -24.066 1.00 83.50 205 THR A C 1
ATOM 1577 O O . THR A 1 205 ? 10.439 -0.249 -24.762 1.00 83.50 205 THR A O 1
ATOM 1580 N N . LEU A 1 206 ? 8.782 0.898 -23.786 1.00 83.38 206 LEU A N 1
ATOM 1581 C CA . LEU A 1 206 ? 9.174 2.189 -24.327 1.00 83.38 206 LEU A CA 1
ATOM 1582 C C . LEU A 1 206 ? 10.324 2.796 -23.509 1.00 83.38 206 LEU A C 1
ATOM 1584 O O . LEU A 1 206 ? 10.362 2.646 -22.286 1.00 83.38 206 LEU A O 1
ATOM 1588 N N . PRO A 1 207 ? 11.230 3.548 -24.159 1.00 77.06 207 PRO A N 1
ATOM 1589 C CA . PRO A 1 207 ? 12.293 4.281 -23.472 1.00 77.06 207 PRO A CA 1
ATOM 1590 C C . PRO A 1 207 ? 11.792 5.583 -22.817 1.00 77.06 207 PRO A C 1
ATOM 1592 O O . PRO A 1 207 ? 12.543 6.262 -22.121 1.00 77.06 207 PRO A O 1
ATOM 1595 N N . TRP A 1 208 ? 10.537 5.971 -23.063 1.00 76.94 208 TRP A N 1
ATOM 1596 C CA . TRP A 1 208 ? 9.959 7.232 -22.605 1.00 76.94 208 TRP A CA 1
ATOM 1597 C C . TRP A 1 208 ? 9.121 7.018 -21.342 1.00 76.94 208 TRP A C 1
ATOM 1599 O O . TRP A 1 208 ? 8.280 6.124 -21.297 1.00 76.94 208 TRP A O 1
ATOM 1609 N N . SER A 1 209 ? 9.293 7.887 -20.343 1.00 79.56 209 SER A N 1
ATOM 1610 C CA . SER A 1 209 ? 8.516 7.867 -19.098 1.00 79.56 209 SER A CA 1
ATOM 1611 C C . SER A 1 209 ? 7.908 9.240 -18.804 1.00 79.56 209 SER A C 1
ATOM 1613 O O . SER A 1 209 ? 8.594 10.261 -18.870 1.00 79.56 209 SER A O 1
ATOM 1615 N N . SER A 1 210 ? 6.630 9.274 -18.413 1.00 83.06 210 SER A N 1
ATOM 1616 C CA . SER A 1 210 ? 5.959 10.479 -17.898 1.00 83.06 210 SER A CA 1
ATOM 1617 C C . SER A 1 210 ? 6.347 10.812 -16.451 1.00 83.06 210 SER A C 1
ATOM 1619 O O . SER A 1 210 ? 5.964 11.868 -15.943 1.00 83.06 210 SER A O 1
ATOM 1621 N N . GLY A 1 211 ? 7.135 9.960 -15.780 1.00 82.44 211 GLY A N 1
ATOM 1622 C CA . GLY A 1 211 ? 7.396 10.050 -14.342 1.00 82.44 211 GLY A CA 1
ATOM 1623 C C . GLY A 1 211 ? 8.003 11.382 -13.889 1.00 82.44 211 GLY A C 1
ATOM 1624 O O . GLY A 1 211 ? 7.599 11.925 -12.862 1.00 82.44 211 GLY A O 1
ATOM 1625 N N . GLN A 1 212 ? 8.919 11.969 -14.670 1.00 84.69 212 GLN A N 1
ATOM 1626 C CA . GLN A 1 212 ? 9.487 13.290 -14.356 1.00 84.69 212 GLN A CA 1
ATOM 1627 C C . GLN A 1 212 ? 8.429 14.399 -14.416 1.00 84.69 212 GLN A C 1
ATOM 1629 O O . GLN A 1 212 ? 8.319 15.207 -13.489 1.00 84.69 212 GLN A O 1
ATOM 1634 N N . ALA A 1 213 ? 7.612 14.419 -15.472 1.00 88.25 213 ALA A N 1
ATOM 1635 C CA . ALA A 1 213 ? 6.539 15.397 -15.626 1.00 88.25 213 ALA A CA 1
ATOM 1636 C C . ALA A 1 213 ? 5.495 15.251 -14.506 1.00 88.25 213 ALA A C 1
ATOM 1638 O O . ALA A 1 213 ? 5.112 16.237 -13.873 1.00 88.25 213 ALA A O 1
ATOM 1639 N N . GLU A 1 214 ? 5.091 14.019 -14.194 1.00 89.12 214 GLU A N 1
ATOM 1640 C CA . GLU A 1 214 ? 4.170 13.716 -13.098 1.00 89.12 214 GLU A CA 1
ATOM 1641 C C . GLU A 1 214 ? 4.735 14.101 -11.728 1.00 89.12 214 GLU A C 1
ATOM 1643 O O . GLU A 1 214 ? 4.009 14.643 -10.885 1.00 89.12 214 GLU A O 1
ATOM 1648 N N . GLY A 1 215 ? 6.036 13.897 -11.513 1.00 89.56 215 GLY A N 1
ATOM 1649 C CA . GLY A 1 215 ? 6.750 14.328 -10.316 1.00 89.56 215 GLY A CA 1
ATOM 1650 C C . GLY A 1 215 ? 6.701 15.846 -10.134 1.00 89.56 215 GLY A C 1
ATOM 1651 O O . GLY A 1 215 ? 6.307 16.329 -9.066 1.00 89.56 215 GLY A O 1
ATOM 1652 N N . GLN A 1 216 ? 7.004 16.614 -11.186 1.00 92.62 216 GLN A N 1
ATOM 1653 C CA . GLN A 1 216 ? 6.917 18.080 -11.148 1.00 92.62 216 GLN A CA 1
ATOM 1654 C C . GLN A 1 216 ? 5.478 18.564 -10.938 1.00 92.62 216 GLN A C 1
ATOM 1656 O O . GLN A 1 216 ? 5.235 19.440 -10.104 1.00 92.62 216 GLN A O 1
ATOM 1661 N N . ILE A 1 217 ? 4.500 17.952 -11.613 1.00 93.12 217 ILE A N 1
ATOM 1662 C CA . ILE A 1 217 ? 3.075 18.248 -11.411 1.00 93.12 217 ILE A CA 1
ATOM 1663 C C . ILE A 1 217 ? 2.671 17.970 -9.959 1.00 93.12 217 ILE A C 1
ATOM 1665 O O . ILE A 1 217 ? 1.935 18.754 -9.355 1.00 93.12 217 ILE A O 1
ATOM 1669 N N . THR A 1 218 ? 3.145 16.874 -9.372 1.00 92.81 218 THR A N 1
ATOM 1670 C CA . THR A 1 218 ? 2.846 16.508 -7.983 1.00 92.81 218 THR A CA 1
ATOM 1671 C C . THR A 1 218 ? 3.466 17.498 -7.003 1.00 92.81 218 THR A C 1
ATOM 1673 O O . THR A 1 218 ? 2.767 17.976 -6.106 1.00 92.81 218 THR A O 1
ATOM 1676 N N . ARG A 1 219 ? 4.730 17.888 -7.210 1.00 92.38 219 ARG A N 1
ATOM 1677 C CA . ARG A 1 219 ? 5.402 18.944 -6.437 1.00 92.38 219 ARG A CA 1
ATOM 1678 C C . ARG A 1 219 ? 4.631 20.260 -6.508 1.00 92.38 219 ARG A C 1
ATOM 1680 O O . ARG A 1 219 ? 4.353 20.862 -5.473 1.00 92.38 219 ARG A O 1
ATOM 1687 N N . LEU A 1 220 ? 4.224 20.672 -7.706 1.00 93.25 220 LEU A N 1
ATOM 1688 C CA . LEU A 1 220 ? 3.442 21.888 -7.917 1.00 93.25 220 LEU A CA 1
ATOM 1689 C C . LEU A 1 220 ? 2.068 21.805 -7.233 1.00 93.25 220 LEU A C 1
ATOM 1691 O O . LEU A 1 220 ? 1.654 22.748 -6.560 1.00 93.25 220 LEU A O 1
ATOM 1695 N N . LYS A 1 221 ? 1.374 20.663 -7.324 1.00 87.88 221 LYS A N 1
ATOM 1696 C CA . LYS A 1 221 ? 0.106 20.421 -6.612 1.00 87.88 221 LYS A CA 1
ATOM 1697 C C . LYS A 1 221 ? 0.283 20.481 -5.093 1.00 87.88 221 LYS A C 1
ATOM 1699 O O . LYS A 1 221 ? -0.593 21.013 -4.411 1.00 87.88 221 LYS A O 1
ATOM 1704 N N . LEU A 1 222 ? 1.378 19.945 -4.552 1.00 89.69 222 LEU A N 1
ATOM 1705 C CA . LEU A 1 222 ? 1.698 20.026 -3.124 1.00 89.69 222 LEU A CA 1
ATOM 1706 C C . LEU A 1 222 ? 1.954 21.472 -2.695 1.00 89.69 222 LEU A C 1
ATOM 1708 O O . LEU A 1 222 ? 1.332 21.929 -1.737 1.00 89.69 222 LEU A O 1
ATOM 1712 N N . LEU A 1 223 ? 2.782 22.206 -3.443 1.00 86.62 223 LEU A N 1
ATOM 1713 C CA . LEU A 1 223 ? 3.066 23.615 -3.179 1.00 86.62 223 LEU A CA 1
ATOM 1714 C C . LEU A 1 223 ? 1.783 24.451 -3.216 1.00 86.62 223 LEU A C 1
ATOM 1716 O O . LEU A 1 223 ? 1.506 25.199 -2.283 1.00 86.62 223 LEU A O 1
ATOM 1720 N N . LYS A 1 224 ? 0.937 24.244 -4.233 1.00 83.94 224 LYS A N 1
ATOM 1721 C CA . LYS A 1 224 ? -0.365 24.910 -4.353 1.00 83.94 224 LYS A CA 1
ATOM 1722 C C . LYS A 1 224 ? -1.254 24.630 -3.132 1.00 83.94 224 LYS A C 1
ATOM 1724 O O . LYS A 1 224 ? -1.850 25.543 -2.571 1.00 83.94 224 LYS A O 1
ATOM 1729 N N . ARG A 1 225 ? -1.338 23.374 -2.685 1.00 84.88 225 ARG A N 1
ATOM 1730 C CA . ARG A 1 225 ? -2.151 22.990 -1.515 1.00 84.88 225 ARG A CA 1
ATOM 1731 C C . ARG A 1 225 ? -1.610 23.547 -0.195 1.00 84.88 225 ARG A C 1
ATOM 1733 O O . ARG A 1 225 ? -2.408 23.806 0.700 1.00 84.88 225 ARG A O 1
ATOM 1740 N N . ALA A 1 226 ? -0.293 23.709 -0.072 1.00 80.75 226 ALA A N 1
ATOM 1741 C CA . ALA A 1 226 ? 0.343 24.293 1.106 1.00 80.75 226 ALA A CA 1
ATOM 1742 C C . ALA A 1 226 ? 0.204 25.824 1.142 1.00 80.75 226 ALA A C 1
ATOM 1744 O O . ALA A 1 226 ? -0.073 26.385 2.198 1.00 80.75 226 ALA A O 1
ATOM 1745 N N . MET A 1 227 ? 0.364 26.488 -0.007 1.00 74.19 227 MET A N 1
ATOM 1746 C CA . MET A 1 227 ? 0.432 27.947 -0.092 1.00 74.19 227 MET A CA 1
ATOM 1747 C C . MET A 1 227 ? -0.922 28.642 -0.148 1.00 74.19 227 MET A C 1
ATOM 1749 O O . MET A 1 227 ? -1.116 29.634 0.544 1.00 74.19 227 MET A O 1
ATOM 1753 N N . TYR A 1 228 ? -1.870 28.158 -0.954 1.00 66.06 228 TYR A N 1
ATOM 1754 C CA . TYR A 1 228 ? -3.117 28.907 -1.168 1.00 66.06 228 TYR A CA 1
ATOM 1755 C C . TYR A 1 228 ? -4.116 28.782 -0.013 1.00 66.06 228 TYR A C 1
ATOM 1757 O O . TYR A 1 228 ? -5.190 29.374 -0.071 1.00 66.06 228 TYR A O 1
ATOM 1765 N N . GLY A 1 229 ? -3.755 28.049 1.047 1.00 52.91 229 GLY A N 1
ATOM 1766 C CA . GLY A 1 229 ? -4.622 27.775 2.182 1.00 52.91 229 GLY A CA 1
ATOM 1767 C C . GLY A 1 229 ? -5.880 27.002 1.774 1.00 52.91 229 GLY A C 1
ATOM 1768 O O . GLY A 1 229 ? -6.359 27.030 0.643 1.00 52.91 229 GLY A O 1
ATOM 1769 N N . ARG A 1 230 ? -6.484 26.295 2.725 1.00 52.34 230 ARG A N 1
ATOM 1770 C CA . ARG A 1 230 ? -7.934 26.110 2.637 1.00 52.34 230 ARG A CA 1
ATOM 1771 C C . ARG A 1 230 ? -8.503 27.462 3.036 1.00 52.34 230 ARG A C 1
ATOM 1773 O O . ARG A 1 230 ? -8.345 27.830 4.199 1.00 52.34 230 ARG A O 1
ATOM 1780 N N . THR A 1 231 ? -9.070 28.218 2.101 1.00 43.69 231 THR A N 1
ATOM 1781 C CA . THR A 1 231 ? -9.802 29.446 2.419 1.00 43.69 231 THR A CA 1
ATOM 1782 C C . THR A 1 231 ? -10.823 29.108 3.504 1.00 43.69 231 THR A C 1
ATOM 1784 O O . THR A 1 231 ? -11.814 28.420 3.269 1.00 43.69 231 THR A O 1
ATOM 1787 N N . ARG A 1 232 ? -10.546 29.516 4.748 1.00 47.41 232 ARG A N 1
ATOM 1788 C CA . ARG A 1 232 ? -11.564 29.524 5.794 1.00 47.41 232 ARG A CA 1
ATOM 1789 C C . ARG A 1 232 ? -12.542 30.606 5.370 1.00 47.41 232 ARG A C 1
ATOM 1791 O O . ARG A 1 232 ? -12.233 31.786 5.497 1.00 47.41 232 ARG A O 1
ATOM 1798 N N . CYS A 1 233 ? -13.699 30.217 4.844 1.00 46.16 233 CYS A N 1
ATOM 1799 C CA . CYS A 1 233 ? -14.825 31.133 4.806 1.00 46.16 233 CYS A CA 1
ATOM 1800 C C . CYS A 1 233 ? -15.082 31.571 6.258 1.00 46.16 233 CYS A C 1
ATOM 1802 O O . CYS A 1 233 ? -15.223 30.739 7.155 1.00 46.16 233 CYS A O 1
ATOM 1804 N N . GLY A 1 234 ? -15.086 32.879 6.521 1.00 46.34 234 GLY A N 1
ATOM 1805 C CA . GLY A 1 234 ? -15.312 33.455 7.854 1.00 46.34 234 GLY A CA 1
ATOM 1806 C C . GLY A 1 234 ? -16.741 33.262 8.384 1.00 46.34 234 GLY A C 1
ATOM 1807 O O . GLY A 1 234 ? -17.178 33.990 9.270 1.00 46.34 234 GLY A O 1
ATOM 1808 N N . CYS A 1 235 ? -17.495 32.308 7.836 1.00 46.09 235 CYS A N 1
ATOM 1809 C CA . CYS A 1 235 ? -18.863 32.028 8.226 1.00 46.09 235 CYS A CA 1
ATOM 1810 C C . CYS A 1 235 ? -18.875 31.168 9.495 1.00 46.09 235 CYS A C 1
ATOM 1812 O O . CYS A 1 235 ? -18.423 30.020 9.497 1.00 46.09 235 CYS A O 1
ATOM 1814 N N . LYS A 1 236 ? -19.470 31.699 10.570 1.00 48.75 236 LYS A N 1
ATOM 1815 C CA . LYS A 1 236 ? -19.653 31.013 11.865 1.00 48.75 236 LYS A CA 1
ATOM 1816 C C . LYS A 1 236 ? -20.418 29.681 11.765 1.00 48.75 236 LYS A C 1
ATOM 1818 O O . LYS A 1 236 ? -20.420 28.917 12.722 1.00 48.75 236 LYS A O 1
ATOM 1823 N N . ARG A 1 237 ? -21.038 29.378 10.618 1.00 46.25 237 ARG A N 1
ATOM 1824 C CA . ARG A 1 237 ? -21.807 28.150 10.374 1.00 46.25 237 ARG A CA 1
ATOM 1825 C C . ARG A 1 237 ? -20.991 27.001 9.771 1.00 46.25 237 ARG A C 1
ATOM 1827 O O . ARG A 1 237 ? -21.474 25.877 9.732 1.00 46.25 237 ARG A O 1
ATOM 1834 N N . CYS A 1 238 ? -19.754 27.254 9.339 1.00 47.06 238 CYS A N 1
ATOM 1835 C CA . CYS A 1 238 ? -18.943 26.275 8.608 1.00 47.06 238 CYS A CA 1
ATOM 1836 C C . CYS A 1 238 ? -17.912 25.526 9.479 1.00 47.06 238 CYS A C 1
ATOM 1838 O O . CYS A 1 238 ? -17.100 24.761 8.961 1.00 47.06 238 CYS A O 1
ATOM 1840 N N . SER A 1 239 ? -17.933 25.708 10.805 1.00 43.59 239 SER A N 1
ATOM 1841 C CA . SER A 1 239 ? -16.967 25.090 11.726 1.00 43.59 239 SER A CA 1
ATOM 1842 C C . SER A 1 239 ? -17.138 23.575 11.916 1.00 43.59 239 SER A C 1
ATOM 1844 O O . SER A 1 239 ? -16.248 22.956 12.494 1.00 43.5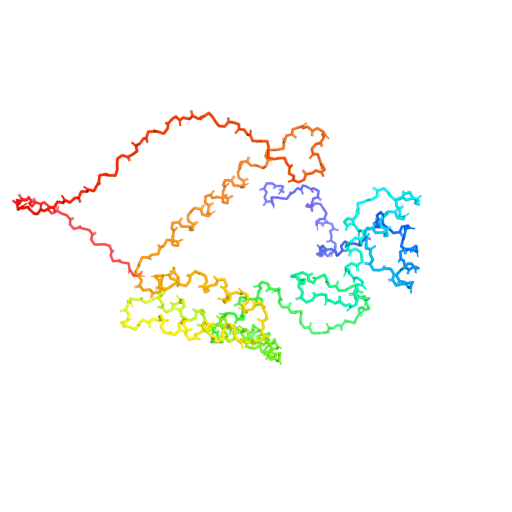9 239 SER A O 1
ATOM 1846 N N . CYS A 1 240 ? -18.215 22.958 11.408 1.00 36.38 240 CYS A N 1
ATOM 1847 C CA . CYS A 1 240 ? -18.525 21.551 11.699 1.00 36.38 240 CYS A CA 1
ATOM 1848 C C . CYS A 1 240 ? -18.748 20.617 10.493 1.00 36.38 240 CYS A C 1
ATOM 1850 O O . CYS A 1 240 ? -19.105 19.460 10.701 1.00 36.38 240 CYS A O 1
ATOM 1852 N N . GLN A 1 241 ? -18.493 21.025 9.241 1.00 38.75 241 GLN A N 1
ATOM 1853 C CA . GLN A 1 241 ? -18.608 20.101 8.097 1.00 38.75 241 GLN A CA 1
ATOM 1854 C C . GLN A 1 241 ? -17.455 20.215 7.091 1.00 38.75 241 GLN A C 1
ATOM 1856 O O . GLN A 1 241 ? -17.121 21.278 6.585 1.00 38.75 241 GLN A O 1
ATOM 1861 N N . ILE A 1 242 ? -16.856 19.055 6.792 1.00 44.94 242 ILE A N 1
ATOM 1862 C CA . ILE A 1 242 ? -15.637 18.846 5.985 1.00 44.94 242 ILE A CA 1
ATOM 1863 C C . ILE A 1 242 ? -15.838 19.096 4.471 1.00 44.94 242 ILE A C 1
ATOM 1865 O O . ILE A 1 242 ? -14.894 18.958 3.695 1.00 44.94 242 ILE A O 1
ATOM 1869 N N . ARG A 1 243 ? -17.025 19.499 4.003 1.00 46.38 243 ARG A N 1
ATOM 1870 C CA . ARG A 1 243 ? -17.251 19.807 2.579 1.00 46.38 243 ARG A CA 1
ATOM 1871 C C . ARG A 1 243 ? -18.126 21.038 2.395 1.00 46.38 243 ARG A C 1
ATOM 1873 O O . ARG A 1 243 ? -19.340 20.919 2.348 1.00 46.38 243 ARG A O 1
ATOM 1880 N N . CYS A 1 244 ? -17.478 22.173 2.173 1.00 33.94 244 CYS A N 1
ATOM 1881 C CA . CYS A 1 244 ? -18.022 23.243 1.346 1.00 33.94 244 CYS A CA 1
ATOM 1882 C C . CYS A 1 244 ? -17.045 23.436 0.185 1.00 33.94 244 CYS A C 1
ATOM 1884 O O . CYS A 1 244 ? -15.982 24.027 0.352 1.00 33.94 244 CYS A O 1
ATOM 1886 N N . ALA A 1 245 ? -17.367 22.860 -0.970 1.00 40.31 245 ALA A N 1
ATOM 1887 C CA . ALA A 1 245 ? -16.835 23.331 -2.239 1.00 40.31 245 ALA A CA 1
ATOM 1888 C C . ALA A 1 245 ? -17.937 24.207 -2.827 1.00 40.31 245 ALA A C 1
ATOM 1890 O O . ALA A 1 245 ? -18.855 23.707 -3.470 1.00 40.31 245 ALA A O 1
ATOM 1891 N N . GLU A 1 246 ? -17.890 25.499 -2.524 1.00 37.50 246 GLU A N 1
ATOM 1892 C CA . GLU A 1 246 ? -18.680 26.474 -3.258 1.00 37.50 246 GLU A CA 1
ATOM 1893 C C . GLU A 1 246 ? -18.094 26.495 -4.673 1.00 37.50 246 GLU A C 1
ATOM 1895 O O . GLU A 1 246 ? -16.917 26.804 -4.879 1.00 37.50 246 GLU A O 1
ATOM 1900 N N . ARG A 1 247 ? -18.875 25.999 -5.634 1.00 39.69 247 ARG A N 1
ATOM 1901 C CA . ARG A 1 247 ? -18.529 25.994 -7.052 1.00 39.69 247 ARG A CA 1
ATOM 1902 C C . ARG A 1 247 ? -18.487 27.457 -7.483 1.00 39.69 247 ARG A C 1
ATOM 1904 O O . ARG A 1 247 ? -19.517 28.014 -7.832 1.00 39.69 247 ARG A O 1
ATOM 1911 N N . SER A 1 248 ? -17.313 28.083 -7.426 1.00 36.19 248 SER A N 1
ATOM 1912 C CA . SER A 1 248 ? -17.119 29.372 -8.080 1.00 36.19 248 SER A CA 1
ATOM 1913 C C . SER A 1 248 ? -17.336 29.148 -9.572 1.00 36.19 248 SER A C 1
ATOM 1915 O O . SER A 1 248 ? -16.588 28.386 -10.195 1.00 36.19 248 SER A O 1
ATOM 1917 N N . GLU A 1 249 ? -18.371 29.766 -10.126 1.00 36.44 249 GLU A N 1
ATOM 1918 C CA . GLU A 1 249 ? -18.538 29.915 -11.564 1.00 36.44 249 GLU A CA 1
ATOM 1919 C C . GLU A 1 249 ? -17.276 30.583 -12.114 1.00 36.44 249 GLU A C 1
ATOM 1921 O O . GLU A 1 249 ? -17.034 31.775 -11.943 1.00 36.44 249 GLU A O 1
ATOM 1926 N N . MET A 1 250 ? -16.406 29.775 -12.716 1.00 35.19 250 MET A N 1
ATOM 1927 C CA . MET A 1 250 ? -15.339 30.291 -13.558 1.00 35.19 250 MET A CA 1
ATOM 1928 C C . MET A 1 250 ? -16.019 30.888 -14.792 1.00 35.19 250 MET A C 1
ATOM 1930 O O . MET A 1 250 ? -16.845 30.194 -15.392 1.00 35.19 250 MET A O 1
ATOM 1934 N N . PRO A 1 251 ? -15.695 32.125 -15.205 1.00 33.00 251 PRO A N 1
ATOM 1935 C CA . PRO A 1 251 ? -16.235 32.667 -16.439 1.00 33.00 251 PRO A CA 1
ATOM 1936 C C . PRO A 1 251 ? -15.824 31.747 -17.589 1.00 33.00 251 PRO A C 1
ATOM 1938 O O . PRO A 1 251 ? -14.636 31.487 -17.806 1.00 33.00 251 PRO A O 1
ATOM 1941 N N . VAL A 1 252 ? -16.828 31.224 -18.294 1.00 37.88 252 VAL A N 1
ATOM 1942 C CA . VAL A 1 252 ? -16.667 30.436 -19.515 1.00 37.88 252 VAL A CA 1
ATOM 1943 C C . VAL A 1 252 ? -15.975 31.334 -20.536 1.00 37.88 252 VAL A C 1
ATOM 1945 O O . VAL A 1 252 ? -16.600 32.178 -21.170 1.00 37.88 252 VAL A O 1
ATOM 1948 N N . ARG A 1 253 ? -14.656 31.186 -20.674 1.00 32.09 253 ARG A N 1
ATOM 1949 C CA . ARG A 1 253 ? -13.949 31.690 -21.849 1.00 32.09 253 ARG A CA 1
ATOM 1950 C C . ARG A 1 253 ? -14.222 30.705 -22.988 1.00 32.09 253 ARG A C 1
ATOM 1952 O O . ARG A 1 253 ? -13.964 29.514 -22.795 1.00 32.09 253 ARG A O 1
ATOM 1959 N N . PRO A 1 254 ? -14.757 31.154 -24.135 1.00 32.75 254 PRO A N 1
ATOM 1960 C CA . PRO A 1 254 ? -15.020 30.270 -25.258 1.00 32.75 254 PRO A CA 1
ATOM 1961 C C . PRO A 1 254 ? -13.714 29.629 -25.729 1.00 32.75 254 PRO A C 1
ATOM 1963 O O . PRO A 1 254 ? -12.669 30.280 -25.799 1.00 32.75 254 PRO A O 1
ATOM 1966 N N . ALA A 1 255 ? -13.790 28.328 -25.996 1.00 32.69 255 ALA A N 1
ATOM 1967 C CA . ALA A 1 255 ? -12.691 27.520 -26.485 1.00 32.69 255 ALA A CA 1
ATOM 1968 C C . ALA A 1 255 ? -12.170 28.090 -27.810 1.00 32.69 255 ALA A C 1
ATOM 1970 O O . ALA A 1 255 ? -12.818 27.965 -28.846 1.00 32.69 255 ALA A O 1
ATOM 1971 N N . THR A 1 256 ? -10.981 28.688 -27.792 1.00 31.58 256 THR A N 1
ATOM 1972 C CA . THR A 1 256 ? -10.175 28.816 -29.002 1.00 31.58 256 THR A CA 1
ATOM 1973 C C . THR A 1 256 ? -9.625 27.436 -29.334 1.00 31.58 256 THR A C 1
ATOM 1975 O O . THR A 1 256 ? -8.746 26.898 -28.659 1.00 31.58 256 THR A O 1
ATOM 1978 N N . THR A 1 257 ? -10.212 26.847 -30.369 1.00 33.19 257 THR A N 1
ATOM 1979 C CA . THR A 1 257 ? -9.721 25.702 -31.130 1.00 33.19 257 THR A CA 1
ATOM 1980 C C . THR A 1 257 ? -8.219 25.858 -31.368 1.00 33.19 257 THR A C 1
ATOM 1982 O O . THR A 1 257 ? -7.787 26.756 -32.086 1.00 33.19 257 THR A O 1
ATOM 1985 N N . ARG A 1 258 ? -7.397 24.999 -30.752 1.00 32.66 258 ARG A N 1
ATOM 1986 C CA . ARG A 1 258 ? -5.990 24.857 -31.145 1.00 32.66 258 ARG A CA 1
ATOM 1987 C C . ARG A 1 258 ? -5.957 23.977 -32.396 1.00 32.66 258 ARG A C 1
ATOM 1989 O O . ARG A 1 258 ? -6.393 22.830 -32.298 1.00 32.66 258 ARG A O 1
ATOM 1996 N N . PRO A 1 259 ? -5.464 24.460 -33.546 1.00 32.19 259 PRO A N 1
ATOM 1997 C CA . PRO A 1 259 ? -5.215 23.585 -34.677 1.00 32.19 259 PRO A CA 1
ATOM 1998 C C . PRO A 1 259 ? -4.079 22.623 -34.314 1.00 32.19 259 PRO A C 1
ATOM 2000 O O . PRO A 1 259 ? -3.000 23.035 -33.885 1.00 32.19 259 PRO A O 1
ATOM 2003 N N . VAL A 1 260 ? -4.342 21.328 -34.472 1.00 32.66 260 VAL A N 1
ATOM 2004 C CA . VAL A 1 260 ? -3.309 20.296 -34.541 1.00 32.66 260 VAL A CA 1
ATOM 2005 C C . VAL A 1 260 ? -2.658 20.454 -35.912 1.00 32.66 260 VAL A C 1
ATOM 2007 O O . VAL A 1 260 ? -3.171 19.953 -36.906 1.00 32.66 260 VAL A O 1
ATOM 2010 N N . GLN A 1 261 ? -1.568 21.216 -35.994 1.00 31.72 261 GLN A N 1
ATOM 2011 C CA . GLN A 1 261 ? -0.698 21.164 -37.165 1.00 31.72 261 GLN A CA 1
ATOM 2012 C C . GLN A 1 261 ? 0.236 19.967 -37.005 1.00 31.72 261 GLN A C 1
ATOM 2014 O O . GLN A 1 261 ? 1.223 20.014 -36.273 1.00 31.72 261 GLN A O 1
ATOM 2019 N N . CYS A 1 262 ? -0.106 18.880 -37.693 1.00 28.39 262 CYS A N 1
ATOM 2020 C CA . CYS A 1 262 ? 0.858 17.865 -38.083 1.00 28.39 262 CYS A CA 1
ATOM 2021 C C . CYS A 1 262 ? 1.834 18.518 -39.067 1.00 28.39 262 CYS A C 1
ATOM 2023 O O . CYS A 1 262 ? 1.433 18.896 -40.166 1.00 28.39 262 CYS A O 1
ATOM 2025 N N . VAL A 1 263 ? 3.100 18.667 -38.683 1.00 30.31 263 VAL A N 1
ATOM 2026 C CA . VAL A 1 263 ? 4.163 18.982 -39.639 1.00 30.31 263 VAL A CA 1
ATOM 2027 C C . VAL A 1 263 ? 4.738 17.657 -40.115 1.00 30.31 263 VAL A C 1
ATOM 2029 O O . VAL A 1 263 ? 5.529 17.020 -39.425 1.00 30.31 263 VAL A O 1
ATOM 2032 N N . THR A 1 264 ? 4.302 17.225 -41.292 1.00 33.91 264 THR A N 1
ATOM 2033 C CA . THR A 1 264 ? 5.086 16.343 -42.154 1.00 33.91 264 THR A CA 1
ATOM 2034 C C . THR A 1 264 ? 5.996 17.237 -42.990 1.00 33.91 264 THR A C 1
ATOM 2036 O O . THR A 1 264 ? 5.496 17.996 -43.817 1.00 33.91 264 THR A O 1
ATOM 2039 N N . SER A 1 265 ? 7.311 17.170 -42.789 1.00 29.58 265 SER A N 1
ATOM 2040 C CA . SER A 1 265 ? 8.278 17.726 -43.739 1.00 29.58 265 SER A CA 1
ATOM 2041 C C . SER A 1 265 ? 9.070 16.581 -44.360 1.00 29.58 265 SER A C 1
ATOM 2043 O O . SER A 1 265 ? 10.009 16.048 -43.769 1.00 29.58 265 SER A O 1
ATOM 2045 N N . SER A 1 266 ? 8.618 16.185 -45.547 1.00 29.78 266 SER A N 1
ATOM 2046 C CA . SER A 1 266 ? 9.409 15.555 -46.601 1.00 29.78 266 SER A CA 1
ATOM 2047 C C . SER A 1 266 ? 10.634 16.413 -46.936 1.00 29.78 266 SER A C 1
ATOM 2049 O O . SER A 1 266 ? 10.582 17.637 -46.816 1.00 29.78 266 SER A O 1
ATOM 2051 N N . GLY A 1 267 ? 11.731 15.747 -47.298 1.00 28.92 267 GLY A N 1
ATOM 2052 C CA . GLY A 1 267 ? 13.031 16.367 -47.530 1.00 28.92 267 GLY A CA 1
ATOM 2053 C C . GLY A 1 267 ? 13.052 17.383 -48.668 1.00 28.92 267 GLY A C 1
ATOM 2054 O O . GLY A 1 267 ? 12.251 17.311 -49.590 1.00 28.92 267 GLY A O 1
ATOM 2055 N N . ASP A 1 268 ? 13.981 18.325 -48.584 1.00 27.50 268 ASP A N 1
ATOM 2056 C CA . ASP A 1 268 ? 15.121 18.354 -49.493 1.00 27.50 268 ASP A CA 1
ATOM 2057 C C . ASP A 1 268 ? 16.188 19.326 -48.973 1.00 27.50 268 ASP A C 1
ATOM 2059 O O . ASP A 1 268 ? 15.958 20.144 -48.083 1.00 27.50 268 ASP A O 1
ATOM 2063 N N . SER A 1 269 ? 17.392 19.110 -49.479 1.00 30.16 269 SER A N 1
ATOM 2064 C CA . SER A 1 269 ? 18.676 19.660 -49.053 1.00 30.16 269 SER A CA 1
ATOM 2065 C C . SER A 1 269 ? 18.800 21.178 -49.222 1.00 30.16 269 SER A C 1
ATOM 2067 O O . SER A 1 269 ? 18.514 21.672 -50.301 1.00 30.16 269 SER A O 1
ATOM 2069 N N . GLU A 1 270 ? 19.401 21.879 -48.252 1.00 28.48 270 GLU A N 1
ATOM 2070 C CA . GLU A 1 270 ? 20.399 22.918 -48.558 1.00 28.48 270 GLU A CA 1
ATOM 2071 C C . GLU A 1 270 ? 21.291 23.248 -47.350 1.00 28.48 270 GLU A C 1
ATOM 2073 O O . GLU A 1 270 ? 20.865 23.269 -46.195 1.00 28.48 270 GLU A O 1
ATOM 2078 N N . GLN A 1 271 ? 22.575 23.433 -47.643 1.00 29.94 271 GLN A N 1
ATOM 2079 C CA . GLN A 1 271 ? 23.675 23.626 -46.706 1.00 29.94 271 GLN A CA 1
ATOM 2080 C C . GLN A 1 271 ? 23.603 24.982 -45.994 1.00 29.94 271 GLN A C 1
ATOM 2082 O O . GLN A 1 271 ? 23.593 26.013 -46.656 1.00 29.94 271 GLN A O 1
ATOM 2087 N N . VAL A 1 272 ? 23.743 24.995 -44.664 1.00 30.44 272 VAL A N 1
ATOM 2088 C CA . VAL A 1 272 ? 24.394 26.104 -43.945 1.00 30.44 272 VAL A CA 1
ATOM 2089 C C . VAL A 1 272 ? 25.230 25.527 -42.802 1.00 30.44 272 VAL A C 1
ATOM 2091 O O . VAL A 1 272 ? 24.712 25.031 -41.803 1.00 30.44 272 VAL A O 1
ATOM 2094 N N . SER A 1 273 ? 26.550 25.597 -42.960 1.00 28.11 273 SER A N 1
ATOM 2095 C CA . SER A 1 273 ? 27.525 25.378 -41.893 1.00 28.11 273 SER A CA 1
ATOM 2096 C C . SER A 1 273 ? 27.499 26.543 -40.905 1.00 28.11 273 SER A C 1
ATOM 2098 O O . SER A 1 273 ? 27.767 27.676 -41.292 1.00 28.11 273 SER A O 1
ATOM 2100 N N . ALA A 1 274 ? 27.296 26.259 -39.619 1.00 30.64 274 ALA A N 1
ATOM 2101 C CA . ALA A 1 274 ? 27.841 27.071 -38.534 1.00 30.64 274 ALA A CA 1
ATOM 2102 C C . ALA A 1 274 ? 28.054 26.202 -37.288 1.00 30.64 274 ALA A C 1
ATOM 2104 O O . ALA A 1 274 ? 27.125 25.715 -36.650 1.00 30.64 274 ALA A O 1
ATOM 2105 N N . SER A 1 275 ? 29.333 25.999 -36.997 1.00 30.05 275 SER A N 1
ATOM 2106 C CA . SER A 1 275 ? 29.902 25.359 -35.819 1.00 30.05 275 SER A CA 1
ATOM 2107 C C . SER A 1 275 ? 29.422 26.008 -34.515 1.00 30.05 275 SER A C 1
ATOM 2109 O O . SER A 1 275 ? 29.448 27.231 -34.407 1.00 30.05 275 SER A O 1
ATOM 2111 N N . THR A 1 276 ? 29.054 25.204 -33.513 1.00 30.36 276 THR A N 1
ATOM 2112 C CA . THR A 1 276 ? 29.582 25.285 -32.133 1.00 30.36 276 THR A CA 1
ATOM 2113 C C . THR A 1 276 ? 29.127 24.042 -31.365 1.00 30.36 276 THR A C 1
ATOM 2115 O O . THR A 1 276 ? 27.958 23.872 -31.028 1.00 30.36 276 THR A O 1
ATOM 2118 N N . PHE A 1 277 ? 30.089 23.157 -31.116 1.00 31.38 277 PHE A N 1
ATOM 2119 C CA . PHE A 1 277 ? 30.001 22.033 -30.192 1.00 31.38 277 PHE A CA 1
ATOM 2120 C C . PHE A 1 277 ? 29.819 22.521 -28.748 1.00 31.38 277 PHE A C 1
ATOM 2122 O O . PHE A 1 277 ? 30.553 23.399 -28.300 1.00 31.38 277 PHE A O 1
ATOM 2129 N N . ALA A 1 278 ? 28.943 21.865 -27.988 1.00 31.59 278 ALA A N 1
ATOM 2130 C CA . ALA A 1 278 ? 29.062 21.776 -26.533 1.00 31.59 278 ALA A CA 1
ATOM 2131 C C . ALA A 1 278 ? 28.467 20.446 -26.045 1.00 31.59 278 ALA A C 1
ATOM 2133 O O . ALA A 1 278 ? 27.304 20.340 -25.663 1.00 31.59 278 ALA A O 1
ATOM 2134 N N . THR A 1 279 ? 29.304 19.412 -26.095 1.00 29.97 279 THR A N 1
ATOM 2135 C CA . THR A 1 279 ? 29.125 18.141 -25.392 1.00 29.97 279 THR A CA 1
ATOM 2136 C C . THR A 1 279 ? 29.352 18.382 -23.899 1.00 29.97 279 THR A C 1
ATOM 2138 O O . THR A 1 279 ? 30.458 18.748 -23.513 1.00 29.97 279 THR A O 1
ATOM 2141 N N . VAL A 1 280 ? 28.351 18.139 -23.049 1.00 34.78 280 VAL A N 1
ATOM 2142 C CA . VAL A 1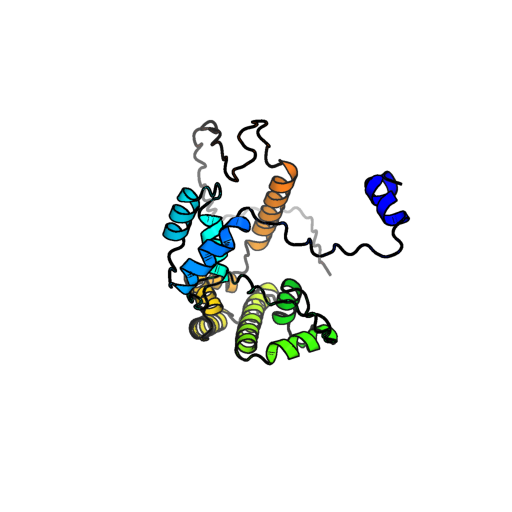 280 ? 28.570 17.955 -21.605 1.00 34.78 280 VAL A CA 1
ATOM 2143 C C . VAL A 1 280 ? 28.295 16.495 -21.277 1.00 34.78 280 VAL A C 1
ATOM 2145 O O . VAL A 1 280 ? 27.157 16.031 -21.269 1.00 34.78 280 VAL A O 1
ATOM 2148 N N . ARG A 1 281 ? 29.397 15.775 -21.074 1.00 27.03 281 ARG A N 1
ATOM 2149 C CA . ARG A 1 281 ? 29.481 14.422 -20.528 1.00 27.03 281 ARG A CA 1
ATOM 2150 C C . ARG A 1 281 ? 29.358 14.559 -19.007 1.00 27.03 281 ARG A C 1
ATOM 2152 O O . ARG A 1 281 ? 30.073 15.370 -18.428 1.00 27.03 281 ARG A O 1
ATOM 2159 N N . VAL A 1 282 ? 28.439 13.824 -18.392 1.00 45.22 282 VAL A N 1
ATOM 2160 C CA . VAL A 1 282 ? 28.289 13.759 -16.932 1.00 45.22 282 VAL A CA 1
ATOM 2161 C C . VAL A 1 282 ? 28.974 12.474 -16.471 1.00 45.22 282 VAL A C 1
ATOM 2163 O O . VAL A 1 282 ? 28.613 11.399 -16.951 1.00 45.22 282 VAL A O 1
ATOM 2166 N N . GLU A 1 283 ? 30.002 12.625 -15.634 1.00 43.62 283 GLU A N 1
ATOM 2167 C CA . GLU A 1 283 ? 30.529 11.574 -14.748 1.00 43.62 283 GLU A CA 1
ATOM 2168 C C . GLU A 1 283 ? 29.567 11.318 -13.583 1.00 43.62 283 GLU A C 1
ATOM 2170 O O . GLU A 1 283 ? 28.936 12.296 -13.110 1.00 43.62 283 GLU A O 1
#

pLDDT: mean 71.09, std 22.34, range [27.03, 95.56]